Protein AF-A0A653DML0-F1 (afdb_monomer_lite)

Structure (mmCIF, N/CA/C/O backbone):
data_AF-A0A653DML0-F1
#
_entry.id   AF-A0A653DML0-F1
#
loop_
_atom_site.group_PDB
_atom_site.id
_atom_site.type_symbol
_atom_site.label_atom_id
_atom_site.label_alt_id
_atom_site.label_comp_id
_atom_site.label_asym_id
_atom_site.label_entity_id
_atom_site.label_seq_id
_atom_site.pdbx_PDB_ins_code
_atom_site.Cartn_x
_atom_site.Cartn_y
_atom_site.Cartn_z
_atom_site.occupancy
_atom_site.B_iso_or_equiv
_atom_site.auth_seq_id
_atom_site.auth_comp_id
_atom_site.auth_asym_id
_atom_site.auth_atom_id
_atom_site.pdbx_PDB_model_num
ATOM 1 N N . MET A 1 1 ? 6.044 5.181 15.286 1.00 38.00 1 MET A N 1
ATOM 2 C CA . MET A 1 1 ? 7.156 6.023 14.789 1.00 38.00 1 MET A CA 1
ATOM 3 C C . MET A 1 1 ? 7.958 5.316 13.696 1.00 38.00 1 MET A C 1
ATOM 5 O O . MET A 1 1 ? 7.794 5.672 12.543 1.00 38.00 1 MET A O 1
ATOM 9 N N . LEU A 1 2 ? 8.732 4.265 13.989 1.00 40.09 2 LEU A N 1
ATOM 10 C CA . LEU A 1 2 ? 9.599 3.604 12.991 1.00 40.09 2 LEU A CA 1
ATOM 11 C C . LEU A 1 2 ? 8.826 2.994 11.793 1.00 40.09 2 LEU A C 1
ATOM 13 O O . LEU A 1 2 ? 9.177 3.226 10.642 1.00 40.09 2 LEU A O 1
ATOM 17 N N . PHE A 1 3 ? 7.696 2.326 12.049 1.00 46.75 3 PHE A N 1
ATOM 18 C CA . PHE A 1 3 ? 6.785 1.837 10.999 1.00 46.75 3 PHE A CA 1
ATOM 19 C C . PHE A 1 3 ? 6.065 2.951 10.221 1.00 46.75 3 PHE A C 1
ATOM 21 O O . PHE A 1 3 ? 5.733 2.761 9.059 1.00 46.75 3 PHE A O 1
ATOM 28 N N . PHE A 1 4 ? 5.859 4.117 10.839 1.00 46.34 4 PHE A N 1
ATOM 29 C CA . PHE A 1 4 ? 5.233 5.275 10.195 1.00 46.34 4 PHE A CA 1
ATOM 30 C C . PHE A 1 4 ? 6.190 5.928 9.187 1.00 46.34 4 PHE A C 1
ATOM 32 O O . PHE A 1 4 ? 5.800 6.193 8.056 1.00 46.34 4 PHE A O 1
ATOM 39 N N . PHE A 1 5 ? 7.469 6.091 9.546 1.00 55.47 5 PHE A N 1
ATOM 40 C CA . PHE A 1 5 ? 8.498 6.555 8.608 1.00 55.47 5 PHE A CA 1
ATOM 41 C C . PHE A 1 5 ? 8.783 5.539 7.497 1.00 55.47 5 PHE A C 1
ATOM 43 O O . PHE A 1 5 ? 8.961 5.942 6.351 1.00 55.47 5 PHE A O 1
ATOM 50 N N . PHE A 1 6 ? 8.745 4.233 7.795 1.00 55.22 6 PHE A N 1
ATOM 51 C CA . PHE A 1 6 ? 8.789 3.208 6.749 1.00 55.22 6 PHE A CA 1
ATOM 52 C C . PHE A 1 6 ? 7.579 3.287 5.815 1.00 55.22 6 PHE A C 1
ATOM 54 O O . PHE A 1 6 ? 7.755 3.223 4.604 1.00 55.22 6 PHE A O 1
ATOM 61 N N . GLY A 1 7 ? 6.375 3.487 6.355 1.00 53.22 7 GLY A N 1
ATOM 62 C CA . GLY A 1 7 ? 5.155 3.687 5.576 1.00 53.22 7 GLY A CA 1
ATOM 63 C C . GLY A 1 7 ? 5.204 4.936 4.695 1.00 53.22 7 GLY A C 1
ATOM 64 O O . GLY A 1 7 ? 4.843 4.846 3.532 1.00 53.22 7 GLY A O 1
ATOM 65 N N . MET A 1 8 ? 5.713 6.070 5.192 1.00 54.53 8 MET A N 1
ATOM 66 C CA . MET A 1 8 ? 5.865 7.305 4.405 1.00 54.53 8 MET A CA 1
ATOM 67 C C . MET A 1 8 ? 6.964 7.221 3.343 1.00 54.53 8 MET A C 1
ATOM 69 O O . MET A 1 8 ? 6.716 7.568 2.193 1.00 54.53 8 MET A O 1
ATOM 73 N N . GLY A 1 9 ? 8.167 6.747 3.693 1.00 57.81 9 GLY A N 1
ATOM 74 C CA . GLY A 1 9 ? 9.278 6.617 2.737 1.00 57.81 9 GLY A CA 1
ATOM 75 C C . GLY A 1 9 ? 8.945 5.678 1.574 1.00 57.81 9 GLY A C 1
ATOM 76 O O . GLY A 1 9 ? 9.462 5.821 0.471 1.00 57.81 9 GLY A O 1
ATOM 77 N N . VAL A 1 10 ? 8.012 4.760 1.818 1.00 56.38 10 VAL A N 1
ATOM 78 C CA . VAL A 1 10 ? 7.398 3.892 0.823 1.00 56.38 10 VAL A CA 1
ATOM 79 C C . VAL A 1 10 ? 6.221 4.636 0.139 1.00 56.38 10 VAL A C 1
ATOM 81 O O . VAL A 1 10 ? 6.224 4.825 -1.066 1.00 56.38 10 VAL A O 1
ATOM 84 N N . ALA A 1 11 ? 5.222 5.168 0.824 1.00 55.47 11 ALA A N 1
ATOM 85 C CA . ALA A 1 11 ? 4.042 5.734 0.153 1.00 55.47 11 ALA A CA 1
ATOM 86 C C . ALA A 1 11 ? 4.309 6.966 -0.748 1.00 55.47 11 ALA A C 1
ATOM 88 O O . ALA A 1 11 ? 3.491 7.258 -1.617 1.00 55.47 11 ALA A O 1
ATOM 89 N N . LEU A 1 12 ? 5.424 7.684 -0.570 1.00 60.22 12 LEU A N 1
ATOM 90 C CA . LEU A 1 12 ? 5.697 8.956 -1.254 1.00 60.22 12 LEU A CA 1
ATOM 91 C C . LEU A 1 12 ? 6.170 8.865 -2.725 1.00 60.22 12 LEU A C 1
ATOM 93 O O . LEU A 1 12 ? 5.681 9.662 -3.530 1.00 60.22 12 LEU A O 1
ATOM 97 N N . PRO A 1 13 ? 7.067 7.949 -3.143 1.00 64.94 13 PRO A N 1
ATOM 98 C CA . PRO A 1 13 ? 7.641 7.989 -4.488 1.00 64.94 13 PRO A CA 1
ATOM 99 C C . PRO A 1 13 ? 6.654 7.750 -5.631 1.00 64.94 13 PRO A C 1
ATOM 101 O O . PRO A 1 13 ? 6.714 8.449 -6.635 1.00 64.94 13 PRO A O 1
ATOM 104 N N . GLY A 1 14 ? 5.719 6.805 -5.495 1.00 63.38 14 GLY A N 1
ATOM 105 C CA . GLY A 1 14 ? 4.757 6.485 -6.562 1.00 63.38 14 GLY A CA 1
ATOM 106 C C . GLY A 1 14 ? 3.846 7.668 -6.940 1.00 63.38 14 GLY A C 1
ATOM 107 O O . GLY A 1 14 ? 3.750 8.017 -8.124 1.00 63.38 14 GLY A O 1
ATOM 108 N N . PRO A 1 15 ? 3.207 8.329 -5.957 1.00 62.31 15 PRO A N 1
ATOM 109 C CA . PRO A 1 15 ? 2.437 9.545 -6.191 1.00 62.31 15 PRO A CA 1
ATOM 110 C C . PRO A 1 15 ? 3.281 10.707 -6.722 1.00 62.31 15 PRO A C 1
ATOM 112 O O . PRO A 1 15 ? 2.838 11.374 -7.651 1.00 62.31 15 PRO A O 1
ATOM 115 N N . LEU A 1 16 ? 4.494 10.938 -6.199 1.00 64.69 16 LEU A N 1
ATOM 116 C CA . LEU A 1 16 ? 5.385 12.002 -6.690 1.00 64.69 16 LEU A CA 1
ATOM 117 C C . LEU A 1 16 ? 5.811 11.771 -8.145 1.00 64.69 16 LEU A C 1
ATOM 119 O O . LEU A 1 16 ? 5.769 12.693 -8.953 1.00 64.69 16 LEU A O 1
ATOM 123 N N . PHE A 1 17 ? 6.132 10.527 -8.500 1.00 66.12 17 PHE A N 1
ATOM 124 C CA . PHE A 1 17 ? 6.475 10.122 -9.861 1.00 66.12 17 PHE A CA 1
ATOM 125 C C . PHE A 1 17 ? 5.332 10.388 -10.847 1.00 66.12 17 PHE A C 1
ATOM 127 O O . PHE A 1 17 ? 5.567 10.864 -11.955 1.00 66.12 17 PHE A O 1
ATOM 134 N N . SER A 1 18 ? 4.092 10.111 -10.432 1.00 62.41 18 SER A N 1
ATOM 135 C CA . SER A 1 18 ? 2.893 10.343 -11.252 1.00 62.41 18 SER A CA 1
ATOM 136 C C . SER A 1 18 ? 2.492 11.824 -11.300 1.00 62.41 18 SER A C 1
ATOM 138 O O . SER A 1 18 ? 1.911 12.269 -12.282 1.00 62.41 18 SER A O 1
ATOM 140 N N . ARG A 1 19 ? 2.815 12.596 -10.252 1.00 60.00 19 ARG A N 1
ATOM 141 C CA . ARG A 1 19 ? 2.608 14.054 -10.174 1.00 60.00 19 ARG A CA 1
ATOM 142 C C . ARG A 1 19 ? 3.630 14.842 -10.993 1.00 60.00 19 ARG A C 1
ATOM 144 O O . ARG A 1 19 ? 3.318 15.948 -11.411 1.00 60.00 19 ARG A O 1
ATOM 151 N N . ALA A 1 20 ? 4.814 14.289 -11.248 1.00 73.25 20 ALA A N 1
ATOM 152 C CA . ALA A 1 20 ? 5.847 14.889 -12.092 1.00 73.25 20 ALA A CA 1
ATOM 153 C C . ALA A 1 20 ? 5.514 14.788 -13.598 1.00 73.25 20 ALA A C 1
ATOM 155 O O . ALA A 1 20 ? 6.382 14.489 -14.413 1.00 73.25 20 ALA A O 1
ATOM 156 N N . GLN A 1 21 ? 4.252 14.995 -13.979 1.00 69.44 21 GLN A N 1
ATOM 157 C CA . GLN A 1 21 ? 3.777 14.829 -15.352 1.00 69.44 21 GLN A CA 1
ATOM 158 C C . GLN A 1 21 ? 4.520 15.752 -16.326 1.00 69.44 21 GLN A C 1
ATOM 160 O O . GLN A 1 21 ? 4.981 15.285 -17.364 1.00 69.44 21 GLN A O 1
ATOM 165 N N . ASP A 1 22 ? 4.742 17.009 -15.942 1.00 72.31 22 ASP A N 1
ATOM 166 C CA . ASP A 1 22 ? 5.459 17.994 -16.762 1.00 72.31 22 ASP A CA 1
ATOM 167 C C . ASP A 1 22 ? 6.900 17.560 -17.075 1.00 72.31 22 ASP A C 1
ATOM 169 O O . ASP A 1 22 ? 7.412 17.801 -18.167 1.00 72.31 22 ASP A O 1
ATOM 173 N N . TYR A 1 23 ? 7.548 16.855 -16.142 1.00 81.31 23 TYR A N 1
ATOM 174 C CA . TYR A 1 23 ? 8.886 16.306 -16.351 1.00 81.31 23 TYR A CA 1
ATOM 175 C C . TYR A 1 23 ? 8.886 15.202 -17.417 1.00 81.31 23 TYR A C 1
ATOM 177 O O . TYR A 1 23 ? 9.750 15.189 -18.295 1.00 81.31 23 TYR A O 1
ATOM 185 N N . TRP A 1 24 ? 7.911 14.290 -17.379 1.00 79.81 24 TRP A N 1
ATOM 186 C CA . TRP A 1 24 ? 7.795 13.222 -18.377 1.00 79.81 24 TRP A CA 1
ATOM 187 C C . TRP A 1 24 ? 7.391 13.768 -19.743 1.00 79.81 24 TRP A C 1
ATOM 189 O O . TRP A 1 24 ? 7.937 13.338 -20.759 1.00 79.81 24 TRP A O 1
ATOM 199 N N . GLU A 1 25 ? 6.495 14.756 -19.771 1.00 79.69 25 GLU A N 1
ATOM 200 C CA . GLU A 1 25 ? 6.139 15.468 -20.996 1.00 79.69 25 GLU A CA 1
ATOM 201 C C . GLU A 1 25 ? 7.382 16.141 -21.601 1.00 79.69 25 GLU A C 1
ATOM 203 O O . GLU A 1 25 ? 7.657 15.958 -22.784 1.00 79.69 25 GLU A O 1
ATOM 208 N N . TYR A 1 26 ? 8.219 16.800 -20.798 1.00 82.69 26 TYR A N 1
ATOM 209 C CA . TYR A 1 26 ? 9.488 17.362 -21.267 1.00 82.69 26 TYR A CA 1
ATOM 210 C C . TYR A 1 26 ? 10.482 16.295 -21.763 1.00 82.69 26 TYR A C 1
ATOM 212 O O . TYR A 1 26 ? 11.121 16.466 -22.803 1.00 82.69 26 TYR A O 1
ATOM 220 N N . LYS A 1 27 ? 10.626 15.175 -21.050 1.00 83.50 27 LYS A N 1
ATOM 221 C CA . LYS A 1 27 ? 11.592 14.115 -21.384 1.00 83.50 27 LYS A CA 1
ATOM 222 C C . LYS A 1 27 ? 11.279 13.360 -22.672 1.00 83.50 27 LYS A C 1
ATOM 224 O O . LYS A 1 27 ? 12.210 12.909 -23.335 1.00 83.50 27 LYS A O 1
ATOM 229 N N . PHE A 1 28 ? 10.001 13.229 -23.014 1.00 83.81 28 PHE A N 1
ATOM 230 C CA . PHE A 1 28 ? 9.534 12.538 -24.220 1.00 83.81 28 PHE A CA 1
ATOM 231 C C . PHE A 1 28 ? 9.113 13.496 -25.347 1.00 83.81 28 PHE A C 1
ATOM 233 O O . PHE A 1 28 ? 8.469 13.068 -26.308 1.00 83.81 28 PHE A O 1
ATOM 240 N N . ARG A 1 29 ? 9.449 14.788 -25.234 1.00 85.88 29 ARG A N 1
ATOM 241 C CA . ARG A 1 29 ? 9.208 15.789 -26.284 1.00 85.88 29 ARG A CA 1
ATOM 242 C C . ARG A 1 29 ? 9.995 15.468 -27.554 1.00 85.88 29 ARG A C 1
ATOM 244 O O . ARG A 1 29 ? 11.028 14.799 -27.489 1.00 85.88 29 ARG A O 1
ATOM 251 N N . ASP A 1 30 ? 9.538 16.010 -28.678 1.00 82.50 30 ASP A N 1
ATOM 252 C CA . ASP A 1 30 ? 10.315 16.006 -29.916 1.00 82.50 30 ASP A CA 1
ATOM 253 C C . ASP A 1 30 ? 11.514 16.970 -29.775 1.00 82.50 30 ASP A C 1
ATOM 255 O O . ASP A 1 30 ? 11.306 18.162 -29.529 1.00 82.50 30 ASP A O 1
ATOM 259 N N . PRO A 1 31 ? 12.769 16.495 -29.890 1.00 79.88 31 PRO A N 1
ATOM 260 C CA . PRO A 1 31 ? 13.950 17.360 -29.831 1.00 79.88 31 PRO A CA 1
ATOM 261 C C . PRO A 1 31 ? 14.080 18.305 -31.035 1.00 79.88 31 PRO A C 1
ATOM 263 O O . PRO A 1 31 ? 14.846 19.262 -30.975 1.00 79.88 31 PRO A O 1
ATOM 266 N N . SER A 1 32 ? 13.367 18.017 -32.127 1.00 75.44 32 SER A N 1
ATOM 267 C CA . SER A 1 32 ? 13.483 18.690 -33.427 1.00 75.44 32 SER A CA 1
ATOM 268 C C . SER A 1 32 ? 12.508 19.862 -33.585 1.00 75.44 32 SER A C 1
ATOM 270 O O . SER A 1 32 ? 12.633 20.644 -34.526 1.00 75.44 32 SER A O 1
ATOM 272 N N . SER A 1 33 ? 11.517 19.980 -32.695 1.00 68.38 33 SER A N 1
ATOM 273 C CA . SER A 1 33 ? 10.510 21.043 -32.726 1.00 68.38 33 SER A CA 1
ATOM 274 C C . SER A 1 33 ? 10.955 22.249 -31.892 1.00 68.38 33 SER A C 1
ATOM 276 O O . SER A 1 33 ? 11.137 22.129 -30.681 1.00 68.38 33 SER A O 1
ATOM 278 N N . ASP A 1 34 ? 11.076 23.416 -32.528 1.00 58.72 34 ASP A N 1
ATOM 279 C CA . ASP A 1 34 ? 11.593 24.661 -31.925 1.00 58.72 34 ASP A CA 1
ATOM 280 C C . ASP A 1 34 ? 10.602 25.334 -30.942 1.00 58.72 34 ASP A C 1
ATOM 282 O O . ASP A 1 34 ? 10.950 26.197 -30.134 1.00 58.72 34 ASP A O 1
ATOM 286 N N . HIS A 1 35 ? 9.342 24.893 -30.950 1.00 54.47 35 HIS A N 1
ATOM 287 C CA . HIS A 1 35 ? 8.324 25.292 -29.985 1.00 54.47 35 HIS A CA 1
ATOM 288 C C . HIS A 1 35 ? 7.687 24.049 -29.374 1.00 54.47 35 HIS A C 1
ATOM 290 O O . HIS A 1 35 ? 7.232 23.163 -30.096 1.00 54.47 35 HIS A O 1
ATOM 296 N N . ALA A 1 36 ? 7.652 23.992 -28.038 1.00 54.31 36 ALA A N 1
ATOM 297 C CA . ALA A 1 36 ? 6.914 22.995 -27.269 1.00 54.31 36 ALA A CA 1
ATOM 298 C C . ALA A 1 36 ? 5.405 23.207 -27.482 1.00 54.31 36 ALA A C 1
ATOM 300 O O . ALA A 1 36 ? 4.700 23.734 -26.625 1.00 54.31 36 ALA A O 1
ATOM 301 N N . ASP A 1 37 ? 4.924 22.876 -28.676 1.00 54.44 37 ASP A N 1
ATOM 302 C CA . ASP A 1 37 ? 3.539 23.059 -29.058 1.00 54.44 37 ASP A CA 1
ATOM 303 C C . ASP A 1 37 ? 2.710 21.992 -28.341 1.00 54.44 37 ASP A C 1
ATOM 305 O O . ASP A 1 37 ? 2.707 20.811 -28.692 1.00 54.44 37 ASP 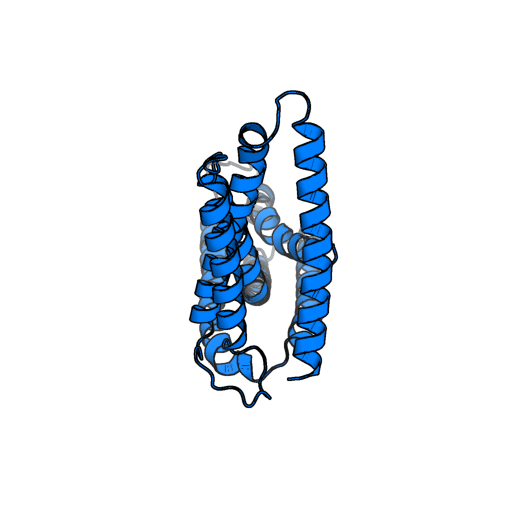A O 1
ATOM 309 N N . GLN A 1 38 ? 2.019 22.403 -27.280 1.00 54.47 38 GLN A N 1
ATOM 310 C CA . GLN A 1 38 ? 1.257 21.516 -26.397 1.00 54.47 38 GLN A CA 1
ATOM 311 C C . GLN A 1 38 ? 0.124 20.778 -27.134 1.00 54.47 38 GLN A C 1
ATOM 313 O O . GLN A 1 38 ? -0.440 19.807 -26.624 1.00 54.47 38 GLN A O 1
ATOM 318 N N . ARG A 1 39 ? -0.190 21.226 -28.356 1.00 56.16 39 ARG A N 1
ATOM 319 C CA . ARG A 1 39 ? -1.173 20.642 -29.265 1.00 56.16 39 ARG A CA 1
ATOM 320 C C . ARG A 1 39 ? -0.637 19.449 -30.060 1.00 56.16 39 ARG A C 1
ATOM 322 O O . ARG A 1 39 ? -1.442 18.629 -30.495 1.00 56.16 39 ARG A O 1
ATOM 329 N N . ASN A 1 40 ? 0.682 19.330 -30.220 1.00 64.50 40 ASN A N 1
ATOM 330 C CA . ASN A 1 40 ? 1.325 18.309 -31.044 1.00 64.50 40 ASN A CA 1
ATOM 331 C C . ASN A 1 40 ? 2.184 17.378 -30.173 1.00 64.50 40 ASN A C 1
ATOM 333 O O . ASN A 1 40 ? 3.412 17.396 -30.198 1.00 64.50 40 ASN A O 1
ATOM 337 N N . ARG A 1 41 ? 1.507 16.584 -29.335 1.00 67.44 41 ARG A N 1
ATOM 338 C CA . ARG A 1 41 ? 2.163 15.634 -28.428 1.00 67.44 41 ARG A CA 1
ATOM 339 C C . ARG A 1 41 ? 2.707 14.429 -29.191 1.00 67.44 41 ARG A C 1
ATOM 341 O O . ARG A 1 41 ? 2.008 13.851 -30.022 1.00 67.44 41 ARG A O 1
ATOM 348 N N . THR A 1 42 ? 3.921 14.003 -28.853 1.00 79.62 42 THR A N 1
ATOM 349 C CA . THR A 1 42 ? 4.519 12.782 -29.400 1.00 79.62 42 THR A CA 1
ATOM 350 C C . THR A 1 42 ? 3.766 11.547 -28.905 1.00 79.62 42 THR A C 1
ATOM 352 O O . THR A 1 42 ? 3.154 11.537 -27.831 1.00 79.62 42 THR A O 1
ATOM 355 N N . GLU A 1 43 ? 3.840 10.454 -29.666 1.00 80.06 43 GLU A N 1
ATOM 356 C CA . GLU A 1 43 ? 3.223 9.182 -29.271 1.00 80.06 43 GLU A CA 1
ATOM 357 C C . GLU A 1 43 ? 3.720 8.703 -27.891 1.00 80.06 43 GLU A C 1
ATOM 359 O O . GLU A 1 43 ? 2.942 8.173 -27.094 1.00 80.06 43 GLU A O 1
ATOM 364 N N . LEU A 1 44 ? 4.998 8.954 -27.580 1.00 79.06 44 LEU A N 1
ATOM 365 C CA . LEU A 1 44 ? 5.625 8.623 -26.299 1.00 79.06 44 LEU A CA 1
ATOM 366 C C . LEU A 1 44 ? 4.982 9.394 -25.136 1.00 79.06 44 LEU A C 1
ATOM 368 O O . LEU A 1 44 ? 4.643 8.780 -24.126 1.00 79.06 44 LEU A O 1
ATOM 372 N N . GLN A 1 45 ? 4.745 10.702 -25.288 1.00 78.75 45 GLN A N 1
ATOM 373 C CA . GLN A 1 45 ? 4.092 11.531 -24.265 1.00 78.75 45 GLN A CA 1
ATOM 374 C C . GLN A 1 45 ? 2.664 11.058 -23.966 1.00 78.75 45 GLN A C 1
ATOM 376 O O . GLN A 1 45 ? 2.265 10.982 -22.805 1.00 78.75 45 GLN A O 1
ATOM 381 N N . ILE A 1 46 ? 1.898 10.704 -25.004 1.00 74.38 46 ILE A N 1
ATOM 382 C CA . ILE A 1 46 ? 0.497 10.280 -24.860 1.00 74.38 46 ILE A CA 1
ATOM 383 C C . ILE A 1 46 ? 0.406 8.901 -24.197 1.00 74.38 46 ILE A C 1
ATOM 385 O O . ILE A 1 46 ? -0.448 8.672 -23.340 1.00 74.38 46 ILE A O 1
ATOM 389 N N . ARG A 1 47 ? 1.273 7.962 -24.590 1.00 76.88 47 ARG A N 1
ATOM 390 C CA . ARG A 1 47 ? 1.175 6.558 -24.161 1.00 76.88 47 ARG A CA 1
ATOM 391 C C . ARG A 1 47 ? 1.887 6.256 -22.848 1.00 76.88 47 ARG A C 1
ATOM 393 O O . ARG A 1 47 ? 1.559 5.249 -22.223 1.00 76.88 47 ARG A O 1
ATOM 400 N N . PHE A 1 48 ? 2.811 7.109 -22.407 1.00 78.50 48 PHE A N 1
ATOM 401 C CA . PHE A 1 48 ? 3.654 6.870 -21.233 1.00 78.50 48 PHE A CA 1
ATOM 402 C C . PHE A 1 48 ? 2.867 6.477 -19.976 1.00 78.50 48 PHE A C 1
ATOM 404 O O . PHE A 1 48 ? 3.134 5.432 -19.383 1.00 78.50 48 PHE A O 1
ATOM 411 N N . ILE A 1 49 ? 1.872 7.281 -19.589 1.00 69.94 49 ILE A N 1
ATOM 412 C CA . ILE A 1 49 ? 1.081 7.050 -18.370 1.00 69.94 49 ILE A CA 1
ATOM 413 C C . ILE A 1 49 ? 0.315 5.729 -18.476 1.00 69.94 49 ILE A C 1
ATOM 415 O O . ILE A 1 49 ? 0.329 4.920 -17.550 1.00 69.94 49 ILE A O 1
ATOM 419 N N . THR A 1 50 ? -0.314 5.473 -19.623 1.00 72.44 50 THR A N 1
ATOM 420 C CA . THR A 1 50 ? -1.069 4.241 -19.864 1.00 72.44 50 THR A CA 1
ATOM 421 C C . THR A 1 50 ? -0.167 3.006 -19.822 1.00 72.44 50 THR A C 1
ATOM 423 O O . THR A 1 50 ? -0.509 2.020 -19.171 1.00 72.44 50 THR A O 1
ATOM 426 N N . TRP A 1 51 ? 1.005 3.051 -20.461 1.00 79.00 51 TRP A N 1
ATOM 427 C CA . TRP A 1 51 ? 1.978 1.957 -20.414 1.00 79.00 51 TRP A CA 1
ATOM 428 C C . TRP A 1 51 ? 2.495 1.732 -18.999 1.00 79.00 51 TRP A C 1
ATOM 430 O O . TRP A 1 51 ? 2.458 0.601 -18.522 1.00 79.00 51 TRP A O 1
ATOM 440 N N . LYS A 1 52 ? 2.868 2.792 -18.279 1.00 78.25 52 LYS A N 1
ATOM 441 C CA . LYS A 1 52 ? 3.236 2.707 -16.861 1.00 78.25 52 LYS A CA 1
ATOM 442 C C . LYS A 1 52 ? 2.183 1.948 -16.052 1.00 78.25 52 LYS A C 1
ATOM 444 O O . LYS A 1 52 ? 2.536 1.018 -15.336 1.00 78.25 52 LYS A O 1
ATOM 449 N N . TYR A 1 53 ? 0.903 2.297 -16.187 1.00 69.12 53 TYR A N 1
ATOM 450 C CA . TYR A 1 53 ? -0.174 1.624 -15.455 1.00 69.12 53 TYR A CA 1
ATOM 451 C C . TYR A 1 53 ? -0.236 0.117 -15.739 1.00 69.12 53 TYR A C 1
ATOM 453 O O . TYR A 1 53 ? -0.347 -0.673 -14.800 1.00 69.12 53 TYR A O 1
ATOM 461 N N . TYR A 1 54 ? -0.115 -0.300 -17.003 1.00 72.00 54 TYR A N 1
ATOM 462 C CA . TYR A 1 54 ? -0.087 -1.724 -17.358 1.00 72.00 54 TYR A CA 1
ATOM 463 C C . TYR A 1 54 ? 1.130 -2.452 -16.774 1.00 72.00 54 TYR A C 1
ATOM 465 O O . TYR A 1 54 ? 0.992 -3.553 -16.234 1.00 72.00 54 TYR A O 1
ATOM 473 N N . PHE A 1 55 ? 2.305 -1.824 -16.837 1.00 75.12 55 PHE A N 1
ATOM 474 C CA . PHE A 1 55 ? 3.562 -2.375 -16.328 1.00 75.12 55 PHE A CA 1
ATOM 475 C C . PHE A 1 55 ? 3.673 -2.343 -14.796 1.00 75.12 55 PHE A C 1
ATOM 477 O O . PHE A 1 55 ? 4.438 -3.121 -14.229 1.00 75.12 55 PHE A O 1
ATOM 484 N N . ASP A 1 56 ? 2.896 -1.512 -14.105 1.00 68.06 56 ASP A N 1
ATOM 485 C CA . ASP A 1 56 ? 2.798 -1.537 -12.645 1.00 68.06 56 ASP A CA 1
ATOM 486 C C . ASP A 1 56 ? 1.778 -2.588 -12.176 1.00 68.06 56 ASP A C 1
ATOM 488 O O . ASP A 1 56 ? 2.086 -3.404 -11.307 1.00 68.06 56 ASP A O 1
ATOM 492 N N . ILE A 1 57 ? 0.575 -2.624 -12.761 1.00 67.31 57 ILE A N 1
ATOM 493 C CA . ILE A 1 57 ? -0.522 -3.489 -12.293 1.00 67.31 57 ILE A CA 1
ATOM 494 C C . ILE A 1 57 ? -0.308 -4.956 -12.688 1.00 67.31 57 ILE A C 1
ATOM 496 O O . ILE A 1 57 ? -0.458 -5.842 -11.844 1.00 67.31 57 ILE A O 1
ATOM 500 N N . GLY A 1 58 ? 0.055 -5.238 -13.942 1.00 72.19 58 GLY A N 1
ATOM 501 C CA . GLY A 1 58 ? 0.154 -6.611 -14.455 1.00 72.19 58 GLY A CA 1
ATOM 502 C C . GLY A 1 58 ? 1.143 -7.481 -13.662 1.00 72.19 58 GLY A C 1
ATOM 503 O O . GLY A 1 58 ? 0.752 -8.514 -13.112 1.00 72.19 58 GLY A O 1
ATOM 504 N N . PRO A 1 59 ? 2.409 -7.056 -13.516 1.00 72.62 59 PRO A N 1
ATOM 505 C CA . PRO A 1 59 ? 3.410 -7.783 -12.738 1.00 72.62 59 PRO A CA 1
ATOM 506 C C . PRO A 1 59 ? 3.071 -7.891 -11.248 1.00 72.62 59 PRO A C 1
ATOM 508 O O . PRO A 1 59 ? 3.409 -8.898 -10.625 1.00 72.62 59 PRO A O 1
ATOM 511 N N . CYS A 1 60 ? 2.364 -6.911 -10.672 1.00 65.56 60 CYS A N 1
ATOM 512 C CA . CYS A 1 60 ? 1.890 -7.001 -9.289 1.00 65.56 60 CYS A CA 1
ATOM 513 C C . CYS A 1 60 ? 0.889 -8.146 -9.094 1.00 65.56 60 CYS A C 1
ATOM 515 O O . CYS A 1 60 ? 0.989 -8.870 -8.105 1.00 65.56 60 CYS A O 1
ATOM 517 N N . LEU A 1 61 ? -0.031 -8.362 -10.039 1.00 61.41 61 LEU A N 1
ATOM 518 C CA . LEU A 1 61 ? -0.995 -9.467 -9.977 1.00 61.41 61 LEU A CA 1
ATOM 519 C C . LEU A 1 61 ? -0.305 -10.836 -10.072 1.00 61.41 61 LEU A C 1
ATOM 521 O O . LEU A 1 61 ? -0.632 -11.756 -9.321 1.00 61.41 61 LEU A O 1
ATOM 525 N N . ILE A 1 62 ? 0.706 -10.958 -10.936 1.00 68.62 62 ILE A N 1
ATOM 526 C CA . ILE A 1 62 ? 1.511 -12.183 -11.067 1.00 68.62 62 ILE A CA 1
ATOM 527 C C . ILE A 1 62 ? 2.322 -12.431 -9.788 1.00 68.62 62 ILE A C 1
ATOM 529 O O . ILE A 1 62 ? 2.347 -13.544 -9.257 1.00 68.62 62 ILE A O 1
ATOM 533 N N . ALA A 1 63 ? 2.953 -11.387 -9.247 1.00 65.38 63 ALA A N 1
ATOM 534 C CA . ALA A 1 63 ? 3.713 -11.472 -8.007 1.00 65.38 63 ALA A CA 1
ATOM 535 C C . ALA A 1 63 ? 2.826 -11.792 -6.795 1.00 65.38 63 ALA A C 1
ATOM 537 O O . ALA A 1 63 ? 3.276 -12.490 -5.884 1.00 65.38 63 ALA A O 1
ATOM 538 N N . LEU A 1 64 ? 1.573 -11.330 -6.784 1.00 61.09 64 LEU A N 1
ATOM 539 C CA . LEU A 1 64 ? 0.573 -11.685 -5.780 1.00 61.09 64 LEU A CA 1
ATOM 540 C C . LEU A 1 64 ? 0.257 -13.182 -5.824 1.00 61.09 64 LEU A C 1
ATOM 542 O O . LEU A 1 64 ? 0.347 -13.847 -4.790 1.00 61.09 64 LEU A O 1
ATOM 546 N N . ALA A 1 65 ? -0.032 -13.723 -7.010 1.00 62.34 65 ALA A N 1
ATOM 547 C CA . ALA A 1 65 ? -0.277 -15.152 -7.189 1.00 62.34 65 ALA A CA 1
ATOM 548 C C . ALA A 1 65 ? 0.936 -15.990 -6.739 1.00 62.34 65 ALA A C 1
ATOM 550 O O . ALA A 1 65 ? 0.805 -16.905 -5.923 1.00 62.34 65 ALA A O 1
ATOM 551 N N . ALA A 1 66 ? 2.145 -15.608 -7.164 1.00 64.12 66 ALA A N 1
ATOM 552 C CA . ALA A 1 66 ? 3.382 -16.282 -6.770 1.00 64.12 66 ALA A CA 1
ATOM 553 C C . ALA A 1 66 ? 3.660 -16.177 -5.258 1.00 64.12 66 ALA A C 1
ATOM 555 O O . ALA A 1 66 ? 4.095 -17.138 -4.621 1.00 64.12 66 ALA A O 1
ATOM 556 N N . THR A 1 67 ? 3.387 -15.025 -4.645 1.00 61.28 67 THR A N 1
ATOM 557 C CA . THR A 1 67 ? 3.587 -14.827 -3.204 1.00 61.28 67 THR A CA 1
ATOM 558 C C . THR A 1 67 ? 2.562 -15.598 -2.379 1.00 61.28 67 THR A C 1
ATOM 560 O O . THR A 1 67 ? 2.921 -16.099 -1.319 1.00 61.28 67 THR A O 1
ATOM 563 N N . SER A 1 68 ? 1.330 -15.762 -2.860 1.00 57.28 68 SER A N 1
ATOM 564 C CA . SER A 1 68 ? 0.338 -16.622 -2.208 1.00 57.28 68 SER A CA 1
ATOM 565 C C . SER A 1 68 ? 0.788 -18.091 -2.202 1.00 57.28 68 SER A C 1
ATOM 567 O O . SER A 1 68 ? 0.702 -18.772 -1.181 1.00 57.28 68 SER A O 1
ATOM 569 N N . MET A 1 69 ? 1.381 -18.563 -3.303 1.00 58.88 69 MET A N 1
ATOM 570 C CA . MET A 1 69 ? 1.851 -19.947 -3.426 1.00 58.88 69 MET A CA 1
ATOM 571 C C . MET A 1 69 ? 3.152 -20.220 -2.657 1.00 58.88 69 MET A C 1
ATOM 573 O O . MET A 1 69 ? 3.275 -21.239 -1.981 1.00 58.88 69 MET A O 1
ATOM 577 N N . PHE A 1 70 ? 4.134 -19.316 -2.728 1.00 65.31 70 PHE A N 1
ATOM 578 C CA . PHE A 1 70 ? 5.501 -19.560 -2.237 1.00 65.31 70 PHE A CA 1
ATOM 579 C C . PHE A 1 70 ? 5.898 -18.693 -1.036 1.00 65.31 70 PHE A C 1
ATOM 581 O O . PHE A 1 70 ? 6.925 -18.927 -0.393 1.00 65.31 70 PHE A O 1
ATOM 588 N N . GLY A 1 71 ? 5.091 -17.691 -0.690 1.00 56.78 71 GLY A N 1
ATOM 589 C CA . GLY A 1 71 ? 5.424 -16.680 0.311 1.00 56.78 71 GLY A CA 1
ATOM 590 C C . GLY A 1 71 ? 5.573 -17.225 1.726 1.00 56.78 71 GLY A C 1
ATOM 591 O O . GLY A 1 71 ? 6.281 -16.597 2.518 1.00 56.78 71 GLY A O 1
ATOM 592 N N . HIS A 1 72 ? 4.981 -18.386 2.018 1.00 60.06 72 HIS A N 1
ATOM 593 C CA . HIS A 1 72 ? 5.077 -19.078 3.303 1.00 60.06 72 HIS A CA 1
ATOM 594 C C . HIS A 1 72 ? 6.467 -19.686 3.573 1.00 60.06 72 HIS A C 1
ATOM 596 O O . HIS A 1 72 ? 6.808 -19.916 4.730 1.00 60.06 72 HIS A O 1
ATOM 602 N N . LYS A 1 73 ? 7.294 -19.912 2.537 1.00 60.62 73 LYS A N 1
ATOM 603 C CA . LYS A 1 73 ? 8.620 -20.550 2.671 1.00 60.62 73 LYS A CA 1
ATOM 604 C C . LYS A 1 73 ? 9.751 -19.598 3.068 1.00 60.62 73 LYS A C 1
ATOM 606 O O . LYS A 1 73 ? 10.831 -20.056 3.420 1.00 60.62 73 LYS A O 1
ATOM 611 N N . VAL A 1 74 ? 9.534 -18.281 3.016 1.00 56.84 74 VAL A N 1
ATOM 612 C CA . VAL A 1 74 ? 10.604 -17.285 3.206 1.00 56.84 74 VAL A CA 1
ATOM 613 C C . VAL A 1 74 ? 10.238 -16.309 4.324 1.00 56.84 74 VAL A C 1
ATOM 615 O O . VAL A 1 74 ? 9.207 -15.633 4.255 1.00 56.84 74 VAL A O 1
ATOM 618 N N . GLY A 1 75 ? 11.100 -16.216 5.340 1.00 52.09 75 GLY A N 1
ATOM 619 C CA . GLY A 1 75 ? 10.892 -15.389 6.530 1.00 52.09 75 GLY A CA 1
ATOM 620 C C . GLY A 1 75 ? 10.787 -13.887 6.237 1.00 52.09 75 GLY A C 1
ATOM 621 O O . GLY A 1 75 ? 11.460 -13.347 5.361 1.00 52.09 75 GLY A O 1
ATOM 622 N N . THR A 1 76 ? 9.943 -13.191 7.001 1.00 53.62 76 THR A N 1
ATOM 623 C CA . THR A 1 76 ? 9.576 -11.780 6.784 1.00 53.62 76 THR A CA 1
ATOM 624 C C . THR A 1 76 ? 10.758 -10.810 6.903 1.00 53.62 76 THR A C 1
ATOM 626 O O . THR A 1 76 ? 10.863 -9.872 6.116 1.00 53.62 76 THR A O 1
ATOM 629 N N . ARG A 1 77 ? 11.698 -11.054 7.829 1.00 52.88 77 ARG A N 1
ATOM 630 C CA . ARG A 1 77 ? 12.862 -10.170 8.057 1.00 52.88 77 ARG A CA 1
ATOM 631 C C . ARG A 1 77 ? 13.843 -10.145 6.878 1.00 52.88 77 ARG A C 1
ATOM 633 O O . ARG A 1 77 ? 14.356 -9.084 6.541 1.00 52.88 77 ARG A O 1
ATOM 640 N N . VAL A 1 78 ? 14.021 -11.282 6.202 1.00 61.19 78 VAL A N 1
ATOM 641 C CA . VAL A 1 78 ? 14.899 -11.421 5.023 1.00 61.19 78 VAL A CA 1
ATOM 642 C C . VAL A 1 78 ? 14.278 -10.772 3.776 1.00 61.19 78 VAL A C 1
ATOM 644 O O . VAL A 1 78 ? 14.966 -10.525 2.796 1.00 61.19 78 VAL A O 1
ATOM 647 N N . LYS A 1 79 ? 12.979 -10.444 3.800 1.00 65.12 79 LYS A N 1
ATOM 648 C CA . LYS A 1 79 ? 12.286 -9.771 2.689 1.00 65.12 79 LYS A CA 1
ATOM 649 C C . LYS A 1 79 ? 12.356 -8.250 2.788 1.00 65.12 79 LYS A C 1
ATOM 651 O O . LYS A 1 79 ? 12.582 -7.594 1.777 1.00 65.12 79 LYS A O 1
ATOM 656 N N . ILE A 1 80 ? 12.170 -7.709 3.994 1.00 65.81 80 ILE A N 1
ATOM 657 C CA . ILE A 1 80 ? 11.987 -6.268 4.215 1.00 65.81 80 ILE A CA 1
ATOM 658 C C . ILE A 1 80 ? 13.289 -5.489 3.984 1.00 65.81 80 ILE A C 1
ATOM 660 O O . ILE A 1 80 ? 13.292 -4.538 3.204 1.00 65.81 80 ILE A O 1
ATOM 664 N N . ILE A 1 81 ? 14.402 -5.909 4.596 1.00 69.00 81 ILE A N 1
ATOM 665 C CA . ILE A 1 81 ? 15.672 -5.162 4.517 1.00 69.00 81 ILE A CA 1
ATOM 666 C C . ILE A 1 81 ? 16.197 -5.079 3.070 1.00 69.00 81 ILE A C 1
ATOM 668 O O . ILE A 1 81 ? 16.453 -3.968 2.605 1.00 69.00 81 ILE A O 1
ATOM 672 N N . PRO A 1 82 ? 16.273 -6.183 2.297 1.00 74.81 82 PRO A N 1
ATOM 673 C CA . PRO A 1 82 ? 16.707 -6.104 0.903 1.00 74.81 82 PRO A CA 1
ATOM 674 C C . PRO A 1 82 ? 15.721 -5.339 0.018 1.00 74.81 82 PRO A C 1
ATOM 676 O O . PRO A 1 82 ? 16.147 -4.641 -0.895 1.00 74.81 82 PRO A O 1
ATOM 679 N N . SER A 1 83 ? 14.407 -5.426 0.281 1.00 71.62 83 SER A N 1
ATOM 680 C CA . SER A 1 83 ? 13.433 -4.638 -0.483 1.00 71.62 83 SER A CA 1
ATOM 681 C C . SER A 1 83 ? 13.629 -3.140 -0.290 1.00 71.62 83 SER A C 1
ATOM 683 O O . SER A 1 83 ? 13.610 -2.415 -1.272 1.00 71.62 83 SER A O 1
ATOM 685 N N . LEU A 1 84 ? 13.902 -2.683 0.934 1.00 71.00 84 LEU A N 1
ATOM 686 C CA . LEU A 1 84 ? 14.173 -1.273 1.209 1.00 71.00 84 LEU A CA 1
ATOM 687 C C . LEU A 1 84 ? 15.436 -0.790 0.497 1.00 71.00 84 LEU A C 1
ATOM 689 O O . LEU A 1 84 ? 15.409 0.264 -0.128 1.00 71.00 84 LEU A O 1
ATOM 693 N N . ALA A 1 85 ? 16.509 -1.585 0.524 1.00 79.44 85 ALA A N 1
ATOM 694 C CA . ALA A 1 85 ? 17.741 -1.258 -0.188 1.00 79.44 85 ALA A CA 1
ATOM 695 C C . ALA A 1 85 ? 17.515 -1.133 -1.707 1.00 79.44 85 ALA A C 1
ATOM 697 O O . ALA A 1 85 ? 17.954 -0.158 -2.314 1.00 79.44 85 ALA A O 1
ATOM 698 N N . ILE A 1 86 ? 16.773 -2.073 -2.307 1.00 82.00 86 ILE A N 1
ATOM 699 C CA . ILE A 1 86 ? 16.414 -2.034 -3.734 1.00 82.00 86 ILE A CA 1
ATOM 700 C C . ILE A 1 86 ? 15.581 -0.787 -4.040 1.00 82.00 86 ILE A C 1
ATOM 702 O O . ILE A 1 86 ? 15.871 -0.076 -4.994 1.00 82.00 86 ILE A O 1
ATOM 706 N N . ILE A 1 87 ? 14.580 -0.482 -3.216 1.00 76.06 87 ILE A N 1
ATOM 707 C CA . ILE A 1 87 ? 13.711 0.684 -3.395 1.00 76.06 87 ILE A CA 1
ATOM 708 C C . ILE A 1 87 ? 14.516 1.986 -3.332 1.00 76.06 87 ILE A C 1
ATOM 710 O O . ILE A 1 87 ? 14.360 2.842 -4.202 1.00 76.06 87 ILE A O 1
ATOM 714 N N . CYS A 1 88 ? 15.401 2.141 -2.346 1.00 77.75 88 CYS A N 1
ATOM 715 C CA . CYS A 1 88 ? 16.275 3.309 -2.247 1.00 77.75 88 CYS A CA 1
ATOM 716 C C . CYS A 1 88 ? 17.198 3.436 -3.467 1.00 77.75 88 CYS A C 1
ATOM 718 O O . CYS A 1 88 ? 17.339 4.533 -4.002 1.00 77.75 88 CYS A O 1
ATOM 720 N N . ALA A 1 89 ? 17.771 2.328 -3.946 1.00 85.38 89 ALA A N 1
ATOM 721 C CA . ALA A 1 89 ? 18.624 2.323 -5.133 1.00 85.38 89 ALA A CA 1
ATOM 722 C C . ALA A 1 89 ? 17.863 2.741 -6.404 1.00 85.38 89 ALA A C 1
ATOM 724 O O . ALA A 1 89 ? 18.360 3.564 -7.169 1.00 85.38 89 ALA A O 1
ATOM 725 N N . MET A 1 90 ? 16.641 2.236 -6.607 1.00 83.19 90 MET A N 1
ATOM 726 C CA . MET A 1 90 ? 15.802 2.618 -7.753 1.00 83.19 90 MET A CA 1
ATOM 727 C C . MET A 1 90 ? 15.402 4.103 -7.687 1.00 83.19 90 MET A C 1
ATOM 729 O O . MET A 1 90 ? 15.462 4.802 -8.694 1.00 83.19 90 MET A O 1
ATOM 733 N N . ASN A 1 91 ? 15.060 4.620 -6.498 1.00 76.81 91 ASN A N 1
ATOM 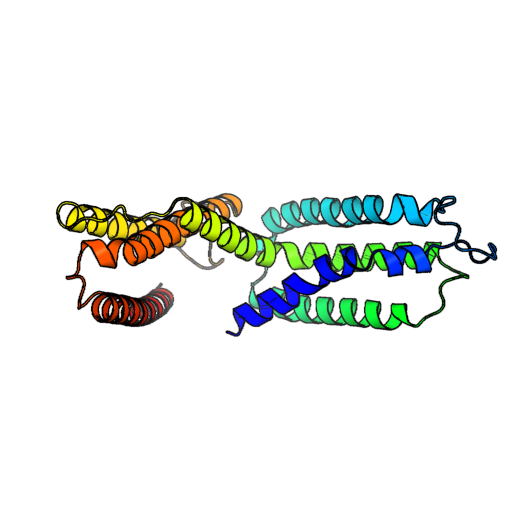734 C CA . ASN A 1 91 ? 14.755 6.044 -6.303 1.00 76.81 91 ASN A CA 1
ATOM 735 C C . ASN A 1 91 ? 15.959 6.947 -6.588 1.00 76.81 91 ASN A C 1
ATOM 737 O O . ASN A 1 91 ? 15.818 7.969 -7.256 1.00 76.81 91 ASN A O 1
ATOM 741 N N . LEU A 1 92 ? 17.151 6.549 -6.140 1.00 84.50 92 LEU A N 1
ATOM 742 C CA . LEU A 1 92 ? 18.385 7.258 -6.463 1.00 84.50 92 LEU A CA 1
ATOM 743 C C . LEU A 1 92 ? 18.653 7.249 -7.974 1.00 84.50 92 LEU A C 1
ATOM 745 O O . LEU A 1 92 ? 19.015 8.278 -8.538 1.00 84.50 92 LEU A O 1
ATOM 749 N N . GLY A 1 93 ? 18.414 6.115 -8.638 1.00 85.88 93 GLY A N 1
ATOM 750 C CA . GLY A 1 93 ? 18.517 6.003 -10.091 1.00 85.88 93 GLY A CA 1
ATOM 751 C C . GLY A 1 93 ? 17.596 6.982 -10.826 1.00 85.88 93 GLY A C 1
ATOM 752 O O . GLY A 1 93 ? 18.047 7.646 -11.755 1.00 85.88 93 GLY A O 1
ATOM 753 N N . TYR A 1 94 ? 16.348 7.164 -10.376 1.00 82.38 94 TYR A N 1
ATOM 754 C CA . TYR A 1 94 ? 15.461 8.187 -10.946 1.00 82.38 94 TYR A CA 1
ATOM 755 C C . TYR A 1 94 ? 16.021 9.603 -10.796 1.00 82.38 94 TYR A C 1
ATOM 757 O O . TYR A 1 94 ? 16.022 10.353 -11.769 1.00 82.38 94 TYR A O 1
ATOM 765 N N . CYS A 1 95 ? 16.560 9.951 -9.624 1.00 83.50 95 CYS A N 1
ATOM 766 C CA . CYS A 1 95 ? 17.189 11.256 -9.405 1.00 83.50 95 CYS A CA 1
ATOM 767 C C . CYS A 1 95 ? 18.392 11.493 -10.332 1.00 83.50 95 CYS A C 1
ATOM 769 O O . CYS A 1 95 ? 18.597 12.607 -10.817 1.00 83.50 95 CYS A O 1
ATOM 771 N N . ILE A 1 96 ? 19.181 10.450 -10.601 1.00 87.50 96 ILE A N 1
ATOM 772 C CA . ILE A 1 96 ? 20.304 10.516 -11.543 1.00 87.50 96 ILE A CA 1
ATOM 773 C C . ILE A 1 96 ? 19.782 10.762 -12.964 1.00 87.50 96 ILE A C 1
ATOM 775 O O . ILE A 1 96 ? 20.257 11.668 -13.651 1.00 87.50 96 ILE A O 1
ATOM 779 N N . PHE A 1 97 ? 18.756 10.020 -13.388 1.00 84.50 97 PHE A N 1
ATOM 780 C CA . PHE A 1 97 ? 18.170 10.166 -14.721 1.00 84.50 97 PHE A CA 1
ATOM 781 C C . PHE A 1 97 ? 17.512 11.528 -14.976 1.00 84.50 97 PHE A C 1
ATOM 783 O O . PHE A 1 97 ? 17.461 11.955 -16.131 1.00 84.50 97 PHE A O 1
ATOM 790 N N . CYS A 1 98 ? 17.094 12.250 -13.932 1.00 82.94 98 CYS A N 1
ATOM 791 C CA . CYS A 1 98 ? 16.614 13.628 -14.070 1.00 82.94 98 CYS A CA 1
ATOM 792 C C . CYS A 1 98 ? 17.650 14.564 -14.707 1.00 82.94 98 CYS A C 1
ATOM 794 O O . CYS A 1 98 ? 17.267 15.496 -15.409 1.00 82.94 98 CYS A O 1
ATOM 796 N N . ASN A 1 99 ? 18.944 14.306 -14.498 1.00 84.44 99 ASN A N 1
ATOM 797 C CA . ASN A 1 99 ? 20.027 15.184 -14.947 1.00 84.44 99 ASN A CA 1
ATOM 798 C C . ASN A 1 99 ? 20.704 14.714 -16.246 1.00 84.44 99 ASN A C 1
ATOM 800 O O . ASN A 1 99 ? 21.458 15.467 -16.855 1.00 84.44 99 ASN A O 1
ATOM 804 N N . ILE A 1 100 ? 20.456 13.478 -16.687 1.00 90.25 100 ILE A N 1
ATOM 805 C CA . ILE A 1 100 ? 21.073 12.917 -17.898 1.00 90.25 100 ILE A CA 1
ATOM 806 C C . ILE A 1 100 ? 20.275 13.349 -19.125 1.00 90.25 100 ILE A C 1
ATOM 808 O O . ILE A 1 100 ? 19.057 13.198 -19.133 1.00 90.25 100 ILE A O 1
ATOM 812 N N . ASN A 1 101 ? 20.929 13.827 -20.187 1.00 87.12 101 ASN A N 1
ATOM 813 C CA . ASN A 1 101 ? 20.239 14.076 -21.453 1.00 87.12 101 ASN A CA 1
ATOM 814 C C . ASN A 1 101 ? 19.868 12.739 -22.131 1.00 87.12 101 ASN A C 1
ATOM 816 O O . ASN A 1 101 ? 20.711 11.866 -22.337 1.00 87.12 101 ASN A O 1
ATOM 820 N N . THR A 1 102 ? 18.582 12.576 -22.438 1.00 88.25 102 THR A N 1
ATOM 821 C CA . THR A 1 102 ? 17.982 11.350 -22.984 1.00 88.25 102 THR A CA 1
ATOM 822 C C . THR A 1 102 ? 17.513 11.513 -24.426 1.00 88.25 102 THR A C 1
ATOM 824 O O . THR A 1 102 ? 16.959 10.569 -24.976 1.00 88.25 102 THR A O 1
ATOM 827 N N . ASP A 1 103 ? 17.726 12.677 -25.047 1.00 86.19 103 ASP A N 1
ATOM 828 C CA . ASP A 1 103 ? 17.137 13.035 -26.343 1.00 86.19 103 ASP A CA 1
ATOM 829 C C . ASP A 1 103 ? 17.587 12.091 -27.480 1.00 86.19 103 ASP A C 1
ATOM 831 O O . ASP A 1 103 ? 16.820 11.830 -28.400 1.00 86.19 103 ASP A O 1
ATOM 835 N N . SER A 1 104 ? 18.774 11.477 -27.380 1.00 89.12 104 SER A N 1
ATOM 836 C CA . SER A 1 104 ? 19.274 10.493 -28.356 1.00 89.12 104 SER A CA 1
ATOM 837 C C . SER A 1 104 ? 18.786 9.052 -28.143 1.00 89.12 104 SER A C 1
ATOM 839 O O . SER A 1 104 ? 18.891 8.235 -29.054 1.00 89.12 104 SER A O 1
ATOM 841 N N . TRP A 1 105 ? 18.260 8.712 -26.961 1.00 88.88 105 TRP A N 1
ATOM 842 C CA . TRP A 1 105 ? 17.904 7.334 -26.579 1.00 88.88 105 TRP A CA 1
ATOM 843 C C . TRP A 1 105 ? 16.579 7.253 -25.802 1.00 88.88 105 TRP A C 1
ATOM 845 O O . TRP A 1 105 ? 16.387 6.386 -24.949 1.00 88.88 105 TRP A O 1
ATOM 855 N N . GLN A 1 106 ? 15.628 8.137 -26.117 1.00 87.81 106 GLN A N 1
ATOM 856 C CA . GLN A 1 106 ? 14.357 8.291 -25.394 1.00 87.81 106 GLN A CA 1
ATOM 857 C C . GLN A 1 106 ? 13.555 6.981 -25.259 1.00 87.81 106 GLN A C 1
ATOM 859 O O . GLN A 1 106 ? 12.938 6.738 -24.221 1.00 87.81 106 GLN A O 1
ATOM 864 N N . ARG A 1 107 ? 13.574 6.111 -26.282 1.00 87.00 107 ARG A N 1
ATOM 865 C CA . ARG A 1 107 ? 12.865 4.817 -26.263 1.00 87.00 107 ARG A CA 1
ATOM 866 C C . ARG A 1 107 ? 13.503 3.812 -25.298 1.00 87.00 107 ARG A C 1
ATOM 868 O O . ARG A 1 107 ? 12.790 3.129 -24.571 1.00 87.00 107 ARG A O 1
ATOM 875 N N . GLU A 1 108 ? 14.827 3.756 -25.245 1.00 90.44 108 GLU A N 1
ATOM 876 C CA . GLU A 1 108 ? 15.544 2.899 -24.296 1.00 90.44 108 GLU A CA 1
ATOM 877 C C . GLU A 1 108 ? 15.386 3.424 -22.860 1.00 90.44 108 GLU A C 1
ATOM 879 O O . GLU A 1 108 ? 15.111 2.664 -21.930 1.00 90.44 108 GLU A O 1
ATOM 884 N N . PHE A 1 109 ? 15.434 4.749 -22.686 1.00 90.06 109 PHE A N 1
ATOM 885 C CA . PHE A 1 109 ? 15.142 5.413 -21.416 1.00 90.06 109 PHE A CA 1
ATOM 886 C C . PHE A 1 109 ? 13.735 5.083 -20.895 1.00 90.06 109 PHE A C 1
ATOM 888 O O . PHE A 1 109 ? 13.552 4.839 -19.697 1.00 90.06 109 PHE A O 1
ATOM 895 N N . LEU A 1 110 ? 12.747 5.018 -21.790 1.00 88.94 110 LEU A N 1
ATOM 896 C CA . LEU A 1 110 ? 11.387 4.613 -21.457 1.00 88.94 110 LEU A CA 1
ATOM 897 C C . LEU A 1 110 ? 11.337 3.188 -20.891 1.00 88.94 110 LEU A C 1
ATOM 899 O O . LEU A 1 110 ? 10.762 2.988 -19.822 1.00 88.94 110 LEU A O 1
ATOM 903 N N . TYR A 1 111 ? 11.948 2.205 -21.557 1.00 90.38 111 TYR A N 1
ATOM 904 C CA . TYR A 1 111 ? 11.935 0.819 -21.075 1.00 90.38 111 TYR A CA 1
ATOM 905 C C . TYR A 1 111 ? 12.632 0.666 -19.720 1.00 90.38 111 TYR A C 1
ATOM 907 O O . TYR A 1 111 ? 12.102 -0.010 -18.836 1.00 90.38 111 TYR A O 1
ATOM 915 N N . VAL A 1 112 ? 13.766 1.345 -19.519 1.00 90.56 112 VAL A N 1
ATOM 916 C CA . VAL A 1 112 ? 14.473 1.369 -18.228 1.00 90.56 112 VAL A CA 1
ATOM 917 C C . VAL A 1 112 ? 13.586 1.968 -17.133 1.00 90.56 112 VAL A C 1
ATOM 919 O O . VAL A 1 112 ? 13.462 1.395 -16.051 1.00 90.56 112 VAL A O 1
ATOM 922 N N . THR A 1 113 ? 12.915 3.083 -17.425 1.00 88.75 113 THR A N 1
ATOM 923 C CA . THR A 1 113 ? 11.999 3.761 -16.496 1.00 88.75 113 THR A CA 1
ATOM 924 C C . THR A 1 113 ? 10.812 2.871 -16.121 1.00 88.75 113 THR A C 1
ATOM 926 O O . THR A 1 113 ? 10.474 2.750 -14.944 1.00 88.75 113 THR A O 1
ATOM 929 N N . LEU A 1 114 ? 10.197 2.199 -17.099 1.00 88.31 114 LEU A N 1
ATOM 930 C CA . LEU A 1 114 ? 9.090 1.272 -16.857 1.00 88.31 114 LEU A CA 1
ATOM 931 C C . LEU A 1 114 ? 9.541 0.069 -16.019 1.00 88.31 114 LEU A C 1
ATOM 933 O O . LEU A 1 114 ? 8.870 -0.274 -15.050 1.00 88.31 114 LEU A O 1
ATOM 937 N N . ALA A 1 115 ? 10.706 -0.515 -16.314 1.00 89.19 115 ALA A N 1
ATOM 938 C CA . ALA A 1 115 ? 11.258 -1.629 -15.543 1.00 89.19 115 ALA A CA 1
ATOM 939 C C . ALA A 1 115 ? 11.539 -1.241 -14.081 1.00 89.19 115 ALA A C 1
ATOM 941 O O . ALA A 1 115 ? 11.156 -1.966 -13.158 1.00 89.19 115 ALA A O 1
ATOM 942 N N . MET A 1 116 ? 12.148 -0.072 -13.851 1.00 86.06 116 MET A N 1
ATOM 943 C CA . MET A 1 116 ? 12.379 0.463 -12.504 1.00 86.06 116 MET A CA 1
ATOM 944 C C . MET A 1 116 ? 11.052 0.694 -11.757 1.00 86.06 116 MET A C 1
ATOM 946 O O . MET A 1 116 ? 10.964 0.426 -10.553 1.00 86.06 116 MET A O 1
ATOM 950 N N . SER A 1 117 ? 10.000 1.143 -12.457 1.00 81.94 117 SER A N 1
ATOM 951 C CA . SER A 1 117 ? 8.662 1.375 -11.889 1.00 81.94 117 SER A CA 1
ATOM 952 C C . SER A 1 117 ? 8.022 0.056 -11.479 1.00 81.94 117 SER A C 1
ATOM 954 O O . SER A 1 117 ? 7.617 -0.092 -10.329 1.00 81.94 117 SER A O 1
ATOM 956 N N . THR A 1 118 ? 8.045 -0.947 -12.356 1.00 82.25 118 THR A N 1
ATOM 957 C CA . THR A 1 118 ? 7.521 -2.288 -12.086 1.00 82.25 118 THR A CA 1
ATOM 958 C C . THR A 1 118 ? 8.191 -2.946 -10.880 1.00 82.25 118 THR A C 1
ATOM 960 O O . THR A 1 118 ? 7.510 -3.481 -10.005 1.00 82.25 118 THR A O 1
ATOM 963 N N . ILE A 1 119 ? 9.528 -2.909 -10.807 1.00 82.69 119 ILE A N 1
ATOM 964 C CA . ILE A 1 119 ? 10.297 -3.513 -9.703 1.00 82.69 119 ILE A CA 1
ATOM 965 C C . ILE A 1 119 ? 9.903 -2.879 -8.369 1.00 82.69 119 ILE A C 1
ATOM 967 O O . ILE A 1 119 ? 9.717 -3.579 -7.369 1.00 82.69 119 ILE A O 1
ATOM 971 N N . THR A 1 120 ? 9.754 -1.556 -8.377 1.00 75.25 120 THR A N 1
ATOM 972 C CA . THR A 1 120 ? 9.266 -0.766 -7.251 1.00 75.25 120 THR A CA 1
ATOM 973 C C . THR A 1 120 ? 7.848 -1.243 -6.905 1.00 75.25 120 THR A C 1
ATOM 975 O O . THR A 1 120 ? 7.659 -1.885 -5.879 1.00 75.25 120 THR A O 1
ATOM 978 N N . SER A 1 121 ? 6.871 -1.124 -7.798 1.00 72.00 121 SER A N 1
ATOM 979 C CA . SER A 1 121 ? 5.471 -1.529 -7.577 1.00 72.00 121 SER A CA 1
ATOM 980 C C . SER A 1 121 ? 5.297 -2.949 -6.999 1.00 72.00 121 SER A C 1
ATOM 982 O O . SER A 1 121 ? 4.583 -3.141 -6.010 1.00 72.00 121 SER A O 1
ATOM 984 N N . VAL A 1 122 ? 6.033 -3.940 -7.514 1.00 71.56 122 VAL A N 1
ATOM 985 C CA . VAL A 1 122 ? 5.975 -5.338 -7.041 1.00 71.56 122 VAL A CA 1
ATOM 986 C C . VAL A 1 122 ? 6.464 -5.495 -5.596 1.00 71.56 122 VAL A C 1
ATOM 988 O O . VAL A 1 122 ? 5.885 -6.250 -4.811 1.00 71.56 122 VAL A O 1
ATOM 991 N N . LYS A 1 123 ? 7.540 -4.801 -5.210 1.00 68.50 123 LYS A N 1
ATOM 992 C CA . LYS A 1 123 ? 8.106 -4.882 -3.849 1.00 68.50 123 LYS A CA 1
ATOM 993 C C . LYS A 1 123 ? 7.253 -4.146 -2.821 1.00 68.50 123 LYS A C 1
ATOM 995 O O . LYS A 1 123 ? 7.232 -4.529 -1.652 1.00 68.50 123 LYS A O 1
ATOM 1000 N N . TYR A 1 124 ? 6.536 -3.128 -3.272 1.00 62.28 124 TYR A N 1
ATOM 1001 C CA . TYR A 1 124 ? 5.641 -2.319 -2.466 1.00 62.28 124 TYR A CA 1
ATOM 1002 C C . TYR A 1 124 ? 4.378 -3.073 -2.055 1.00 62.28 124 TYR A C 1
ATOM 1004 O O . TYR A 1 124 ? 3.940 -2.951 -0.915 1.00 62.28 124 TYR A O 1
ATOM 1012 N N . PHE A 1 125 ? 3.841 -3.917 -2.934 1.00 54.78 125 PHE A N 1
ATOM 1013 C CA . PHE A 1 125 ? 2.531 -4.551 -2.789 1.00 54.78 125 PHE A CA 1
ATOM 1014 C C . PHE A 1 125 ? 2.259 -5.194 -1.412 1.00 54.78 125 PHE A C 1
ATOM 1016 O O . PHE A 1 125 ? 1.191 -5.011 -0.841 1.00 54.78 125 PHE A O 1
ATOM 1023 N N . ARG A 1 126 ? 3.221 -5.911 -0.815 1.00 51.28 126 ARG A N 1
ATOM 1024 C CA . ARG A 1 126 ? 2.970 -6.708 0.404 1.00 51.28 126 ARG A CA 1
ATOM 1025 C C . ARG A 1 126 ? 2.729 -5.870 1.679 1.00 51.28 126 ARG A C 1
ATOM 1027 O O . ARG A 1 126 ? 1.706 -6.097 2.317 1.00 51.28 126 ARG A O 1
ATOM 1034 N N . PRO A 1 127 ? 3.606 -4.922 2.069 1.00 51.31 127 PRO A N 1
ATOM 1035 C CA . PRO A 1 127 ? 3.330 -3.998 3.174 1.00 51.31 127 PRO A CA 1
ATOM 1036 C C . PRO A 1 127 ? 2.307 -2.914 2.804 1.00 51.31 127 PRO A C 1
ATOM 1038 O O . PRO A 1 127 ? 1.549 -2.478 3.668 1.00 51.31 127 PRO A O 1
ATOM 1041 N N . VAL A 1 128 ? 2.244 -2.500 1.533 1.00 51.78 128 VAL A N 1
ATOM 1042 C CA . VAL A 1 128 ? 1.307 -1.470 1.064 1.00 51.78 128 VAL A CA 1
ATOM 1043 C C . VAL A 1 128 ? -0.129 -1.972 1.109 1.00 51.78 128 VAL A C 1
ATOM 1045 O O . VAL A 1 128 ? -0.973 -1.267 1.641 1.00 51.78 128 VAL A O 1
ATOM 1048 N N . CYS A 1 129 ? -0.425 -3.198 0.671 1.00 50.53 129 CYS A N 1
ATOM 1049 C CA . CYS A 1 129 ? -1.775 -3.744 0.797 1.00 50.53 129 CYS A CA 1
ATOM 1050 C C . CYS A 1 129 ? -2.197 -3.889 2.258 1.00 50.53 129 CYS A C 1
ATOM 1052 O O . CYS A 1 129 ? -3.315 -3.524 2.578 1.00 50.53 129 CYS A O 1
ATOM 1054 N N . THR A 1 130 ? -1.326 -4.331 3.170 1.00 54.56 130 THR A N 1
ATOM 1055 C CA . THR A 1 130 ? -1.694 -4.431 4.595 1.00 54.56 130 THR A CA 1
ATOM 1056 C C . THR A 1 130 ? -1.892 -3.069 5.256 1.00 54.56 130 THR A C 1
ATOM 1058 O O . THR A 1 130 ? -2.833 -2.903 6.029 1.00 54.56 130 THR A O 1
ATOM 1061 N N . HIS A 1 131 ? -1.027 -2.092 4.966 1.00 55.75 131 HIS A N 1
ATOM 1062 C CA . HIS A 1 131 ? -1.089 -0.771 5.592 1.00 55.75 131 HIS A CA 1
ATOM 1063 C C . HIS A 1 131 ? -2.155 0.122 4.953 1.00 55.75 131 HIS A C 1
ATOM 1065 O O . HIS A 1 131 ? -2.985 0.646 5.681 1.00 55.75 131 HIS A O 1
ATOM 1071 N N . ILE A 1 132 ? -2.228 0.209 3.620 1.00 55.50 132 ILE A N 1
ATOM 1072 C CA . ILE A 1 132 ? -3.277 0.977 2.931 1.00 55.50 132 ILE A CA 1
ATOM 1073 C C . ILE A 1 132 ? -4.653 0.376 3.192 1.00 55.50 132 ILE A C 1
ATOM 1075 O O . ILE A 1 132 ? -5.586 1.133 3.433 1.00 55.50 132 ILE A O 1
ATOM 1079 N N . LEU A 1 133 ? -4.809 -0.954 3.187 1.00 63.47 133 LEU A N 1
ATOM 1080 C CA . LEU A 1 133 ? -6.103 -1.559 3.517 1.00 63.47 133 LEU A CA 1
ATOM 1081 C C . LEU A 1 133 ? -6.505 -1.236 4.957 1.00 63.47 133 LEU A C 1
ATOM 1083 O O . LEU A 1 133 ? -7.665 -0.924 5.195 1.00 63.47 133 LEU A O 1
ATOM 1087 N N . SER A 1 134 ? -5.555 -1.261 5.897 1.00 60.53 134 SER A N 1
ATOM 1088 C CA . SER A 1 134 ? -5.815 -0.889 7.293 1.00 60.53 134 SER A CA 1
ATOM 1089 C C . SER A 1 134 ? -6.169 0.591 7.436 1.00 60.53 134 SER A C 1
ATOM 1091 O O . SER A 1 134 ? -7.117 0.921 8.143 1.00 60.53 134 SER A O 1
ATOM 1093 N N . ASP A 1 135 ? -5.463 1.477 6.736 1.00 59.09 135 ASP A N 1
ATOM 1094 C CA . ASP A 1 135 ? -5.698 2.920 6.786 1.00 59.09 135 ASP A CA 1
ATOM 1095 C C . ASP A 1 135 ? -7.019 3.294 6.093 1.00 59.09 135 ASP A C 1
ATOM 1097 O O . ASP A 1 135 ? -7.808 4.061 6.646 1.00 59.09 135 ASP A O 1
ATOM 1101 N N . ALA A 1 136 ? -7.334 2.690 4.943 1.00 68.19 136 ALA A N 1
ATOM 1102 C CA . ALA A 1 136 ? -8.614 2.852 4.255 1.00 68.19 136 ALA A CA 1
ATOM 1103 C C . ALA A 1 136 ? -9.781 2.312 5.095 1.00 68.19 136 ALA A C 1
ATOM 1105 O O . ALA A 1 136 ? -10.785 3.001 5.275 1.00 68.19 136 ALA A O 1
ATOM 1106 N N . ALA A 1 137 ? -9.633 1.122 5.682 1.00 70.88 137 ALA A N 1
ATOM 1107 C CA . ALA A 1 137 ? -10.600 0.562 6.622 1.00 70.88 137 ALA A CA 1
ATOM 1108 C C . ALA A 1 137 ? -10.794 1.466 7.851 1.00 70.88 137 ALA A C 1
ATOM 1110 O O . ALA A 1 137 ? -11.923 1.688 8.293 1.00 70.88 137 ALA A O 1
ATOM 1111 N N . SER A 1 138 ? -9.713 2.053 8.372 1.00 69.12 138 SER A N 1
ATOM 1112 C CA . SER A 1 138 ? -9.791 3.005 9.481 1.00 69.12 138 SER A CA 1
ATOM 1113 C C . SER A 1 138 ? -10.607 4.244 9.110 1.00 69.12 138 SER A C 1
ATOM 1115 O O . SER A 1 138 ? -11.420 4.702 9.911 1.00 69.12 138 SER A O 1
ATOM 1117 N N . LEU A 1 139 ? -10.438 4.763 7.887 1.00 63.97 139 LEU A N 1
ATOM 1118 C CA . LEU A 1 139 ? -11.171 5.922 7.386 1.00 63.97 139 LEU A CA 1
ATOM 1119 C C . LEU A 1 139 ? -12.669 5.620 7.311 1.00 63.97 139 LEU A C 1
ATOM 1121 O O . LEU A 1 139 ? -13.472 6.413 7.792 1.00 63.97 139 LEU A O 1
ATOM 1125 N N . VAL A 1 140 ? -13.036 4.450 6.782 1.00 74.81 140 VAL A N 1
ATOM 1126 C CA . VAL A 1 140 ? -14.429 3.983 6.732 1.00 74.81 140 VAL A CA 1
ATOM 1127 C C . VAL A 1 140 ? -15.027 3.943 8.139 1.00 74.81 140 VAL A C 1
ATOM 1129 O O . VAL A 1 140 ? -16.079 4.535 8.371 1.00 74.81 140 VAL A O 1
ATOM 1132 N N . GLY A 1 141 ? -14.326 3.337 9.103 1.00 78.31 141 GLY A N 1
ATOM 1133 C CA . GLY A 1 141 ? -14.770 3.307 10.500 1.00 78.31 141 GLY A CA 1
ATOM 1134 C C . GLY A 1 141 ? -15.002 4.705 11.084 1.00 78.31 141 GLY A C 1
ATOM 1135 O O . GLY A 1 141 ? -16.007 4.938 11.751 1.00 78.31 141 GLY A O 1
ATOM 1136 N N . ARG A 1 142 ? -14.117 5.662 10.781 1.00 77.69 142 ARG A N 1
ATOM 1137 C CA . ARG A 1 142 ? -14.228 7.062 11.228 1.00 77.69 142 ARG A CA 1
ATOM 1138 C C . ARG A 1 142 ? -15.390 7.802 10.561 1.00 77.69 142 ARG A C 1
ATOM 1140 O O . ARG A 1 142 ? -16.093 8.534 11.249 1.00 77.69 142 ARG A O 1
ATOM 1147 N N . ILE A 1 143 ? -15.617 7.609 9.262 1.00 77.75 143 ILE A N 1
ATOM 1148 C CA . ILE A 1 143 ? -16.689 8.286 8.510 1.00 77.75 143 ILE A CA 1
ATOM 1149 C C . ILE A 1 143 ? -18.067 7.899 9.047 1.00 77.75 143 ILE A C 1
ATOM 1151 O O . ILE A 1 143 ? -18.923 8.760 9.217 1.00 77.75 143 ILE A O 1
ATOM 1155 N N . PHE A 1 144 ? -18.274 6.614 9.339 1.00 81.38 144 PHE A N 1
ATOM 1156 C CA . PHE A 1 144 ? -19.552 6.129 9.862 1.00 81.38 144 PHE A CA 1
ATOM 1157 C C . PHE A 1 144 ? -19.704 6.321 11.375 1.00 81.38 144 PHE A C 1
ATOM 1159 O O . PHE A 1 144 ? -20.778 6.067 11.914 1.00 81.38 144 PHE A O 1
ATOM 1166 N N . SER A 1 145 ? -18.653 6.753 12.075 1.00 83.19 145 SER A N 1
ATOM 1167 C CA . SER A 1 145 ? -18.712 6.987 13.516 1.00 83.19 145 SER A CA 1
ATOM 1168 C C . SER A 1 145 ? -19.493 8.257 13.863 1.00 83.19 145 SER A C 1
ATOM 1170 O O . SER A 1 145 ? -19.477 9.252 13.141 1.00 83.19 145 SER A O 1
ATOM 1172 N N . GLY A 1 146 ? -20.167 8.231 15.008 1.00 83.62 146 GLY A N 1
ATOM 1173 C CA . GLY A 1 146 ? -21.003 9.329 15.481 1.00 83.62 146 GLY A CA 1
ATOM 1174 C C . GLY A 1 146 ? -21.219 9.257 16.993 1.00 83.62 146 GLY A C 1
ATOM 1175 O O . GLY A 1 146 ? -20.808 8.285 17.633 1.00 83.62 146 GLY A O 1
ATOM 1176 N N . PRO A 1 147 ? -21.859 10.267 17.606 1.00 83.62 147 PRO A N 1
ATOM 1177 C CA . PRO A 1 147 ? -22.074 10.336 19.053 1.00 83.62 147 PRO A CA 1
ATOM 1178 C C . PRO A 1 147 ? -23.207 9.399 19.528 1.00 83.62 147 PRO A C 1
ATOM 1180 O O . PRO A 1 147 ? -24.166 9.823 20.172 1.00 83.62 147 PRO A O 1
ATOM 1183 N N . TYR A 1 148 ? -23.117 8.111 19.190 1.00 82.25 148 TYR A N 1
ATOM 1184 C CA . TYR A 1 148 ? -24.159 7.112 19.435 1.00 82.25 148 TYR A CA 1
ATOM 1185 C C . TYR A 1 148 ? -24.222 6.626 20.893 1.00 82.25 148 TYR A C 1
ATOM 1187 O O . TYR A 1 148 ? -25.234 6.061 21.316 1.00 82.25 148 TYR A O 1
ATOM 1195 N N . ILE A 1 149 ? -23.164 6.820 21.690 1.00 83.75 149 ILE A N 1
ATOM 1196 C CA . ILE A 1 149 ? -23.093 6.289 23.055 1.00 83.75 149 ILE A CA 1
ATOM 1197 C C . ILE A 1 149 ? -23.753 7.271 24.026 1.00 83.75 149 ILE A C 1
ATOM 1199 O O . ILE A 1 149 ? -23.318 8.401 24.232 1.00 83.75 149 ILE A O 1
ATOM 1203 N N . THR A 1 150 ? -24.818 6.809 24.673 1.00 84.81 150 THR A N 1
ATOM 1204 C CA . THR A 1 150 ? -25.553 7.551 25.705 1.00 84.81 150 THR A CA 1
ATOM 1205 C C . THR A 1 150 ? -25.451 6.851 27.056 1.00 84.81 150 THR A C 1
ATOM 1207 O O . THR A 1 150 ? -25.166 5.655 27.137 1.00 84.81 150 THR A O 1
ATOM 1210 N N . LYS A 1 151 ? -25.772 7.564 28.144 1.00 80.94 151 LYS A N 1
ATOM 1211 C CA . LYS A 1 151 ? -25.758 7.014 29.515 1.00 80.94 151 LYS A CA 1
ATOM 1212 C C . LYS A 1 151 ? -26.607 5.748 29.684 1.00 80.94 151 LYS A C 1
ATOM 1214 O O . LYS A 1 151 ? -26.256 4.902 30.499 1.00 80.94 151 LYS A O 1
ATOM 1219 N N . ARG A 1 152 ? -27.676 5.604 28.892 1.00 85.06 152 ARG A N 1
ATOM 1220 C CA . ARG A 1 152 ? -28.562 4.429 28.875 1.00 85.06 152 ARG A CA 1
ATOM 1221 C C . ARG A 1 152 ? -27.930 3.206 28.197 1.00 85.06 152 ARG A C 1
ATOM 1223 O O . ARG A 1 152 ? -28.118 2.097 28.672 1.00 85.06 152 ARG A O 1
ATOM 1230 N N . ASN A 1 153 ? -27.167 3.411 27.119 1.00 87.62 153 ASN A N 1
ATOM 1231 C CA . ASN A 1 153 ? -26.609 2.339 26.281 1.00 87.62 153 ASN A CA 1
ATOM 1232 C C . ASN A 1 153 ? -25.133 2.006 26.601 1.00 87.62 153 ASN A C 1
ATOM 1234 O O . ASN A 1 153 ? -24.527 1.141 25.977 1.00 87.62 153 ASN A O 1
ATOM 1238 N N . ARG A 1 154 ? -24.522 2.697 27.573 1.00 80.00 154 ARG A N 1
ATOM 1239 C CA . ARG A 1 154 ? -23.073 2.618 27.842 1.00 80.00 154 ARG A CA 1
ATOM 1240 C C . ARG A 1 154 ? -22.554 1.206 28.127 1.00 80.00 154 ARG A C 1
ATOM 1242 O O . ARG A 1 154 ? -21.464 0.871 27.683 1.00 80.00 154 ARG A O 1
ATOM 1249 N N . TYR A 1 155 ? -23.318 0.383 28.845 1.00 82.50 155 TYR A N 1
ATOM 1250 C CA . TYR A 1 155 ? -22.890 -0.972 29.205 1.00 82.50 155 TYR A CA 1
ATOM 1251 C C . TYR A 1 155 ? -22.973 -1.937 28.021 1.00 82.50 155 TYR A C 1
ATOM 1253 O O . TYR A 1 155 ? -22.073 -2.751 27.841 1.00 82.50 155 TYR A O 1
ATOM 1261 N N . LEU A 1 156 ? -24.002 -1.805 27.179 1.00 84.25 156 LEU A N 1
ATOM 1262 C CA . LEU A 1 156 ? -24.129 -2.604 25.962 1.00 84.25 156 LEU A CA 1
ATOM 1263 C C . LEU A 1 156 ? -23.059 -2.207 24.936 1.00 84.25 156 LEU A C 1
ATOM 1265 O O . LEU A 1 156 ? -22.415 -3.081 24.370 1.00 84.25 156 LEU A O 1
ATOM 1269 N N . ALA A 1 157 ? -22.801 -0.905 24.767 1.00 81.31 157 ALA A N 1
ATOM 1270 C CA . ALA A 1 157 ? -21.719 -0.412 23.915 1.00 81.31 157 ALA A CA 1
ATOM 1271 C C . ALA A 1 157 ? -20.342 -0.929 24.379 1.00 81.31 157 ALA A C 1
ATOM 1273 O O . ALA A 1 157 ? -19.542 -1.395 23.565 1.00 81.31 157 ALA A O 1
ATOM 1274 N N . LEU A 1 158 ? -20.088 -0.919 25.693 1.00 81.62 158 LEU A N 1
ATOM 1275 C CA . LEU A 1 158 ? -18.867 -1.478 26.276 1.00 81.62 158 LEU A CA 1
ATOM 1276 C C . LEU A 1 158 ? -18.754 -2.986 26.013 1.00 81.62 158 LEU A C 1
ATOM 1278 O O . LEU A 1 158 ? -17.710 -3.450 25.562 1.00 81.62 158 LEU A O 1
ATOM 1282 N N . LEU A 1 159 ? -19.832 -3.741 26.238 1.00 83.00 159 LEU A N 1
ATOM 1283 C CA . LEU A 1 159 ? -19.862 -5.182 25.993 1.00 83.00 159 LEU A CA 1
ATOM 1284 C C . LEU A 1 159 ? -19.594 -5.505 24.518 1.00 83.00 159 LEU A C 1
ATOM 1286 O O . LEU A 1 159 ? -18.779 -6.375 24.221 1.00 83.00 159 LEU A O 1
ATOM 1290 N N . THR A 1 160 ? -20.218 -4.770 23.592 1.00 80.88 160 THR A N 1
ATOM 1291 C CA . THR A 1 160 ? -19.999 -4.950 22.149 1.00 80.88 160 THR A CA 1
ATOM 1292 C C . THR A 1 160 ? -18.561 -4.643 21.745 1.00 80.88 160 THR A C 1
ATOM 1294 O O . THR A 1 160 ? -17.995 -5.359 20.922 1.00 80.88 160 THR A O 1
ATOM 1297 N N . ASN A 1 161 ? -17.927 -3.639 22.360 1.00 79.31 161 ASN A N 1
ATOM 1298 C CA . ASN A 1 161 ? -16.532 -3.310 22.094 1.00 79.31 161 ASN A CA 1
ATOM 1299 C C . ASN A 1 161 ? -15.586 -4.418 22.586 1.00 79.31 161 ASN A C 1
ATOM 1301 O O . ASN A 1 161 ? -14.748 -4.887 21.818 1.00 79.31 161 ASN A O 1
ATOM 1305 N N . ILE A 1 162 ? -15.778 -4.901 23.817 1.00 80.06 162 ILE A N 1
ATOM 1306 C CA . ILE A 1 162 ? -14.987 -6.001 24.390 1.00 80.06 162 ILE A CA 1
ATOM 1307 C C . ILE A 1 162 ? -15.155 -7.280 23.558 1.00 80.06 162 ILE A C 1
ATOM 1309 O O . ILE A 1 162 ? -14.164 -7.925 23.216 1.00 80.06 162 ILE A O 1
ATOM 1313 N N . ALA A 1 163 ? -16.388 -7.620 23.173 1.00 79.19 163 ALA A N 1
ATOM 1314 C CA . ALA A 1 163 ? -16.674 -8.781 22.332 1.00 79.19 163 ALA A CA 1
ATOM 1315 C C . ALA A 1 163 ? -16.019 -8.668 20.945 1.00 79.19 163 ALA A C 1
ATOM 1317 O O . ALA A 1 163 ? -15.488 -9.649 20.425 1.00 79.19 163 ALA A O 1
ATOM 1318 N N . THR A 1 164 ? -15.998 -7.468 20.364 1.00 72.62 164 THR A N 1
ATOM 1319 C CA . THR A 1 164 ? -15.340 -7.195 19.078 1.00 72.62 164 THR A CA 1
ATOM 1320 C C . THR A 1 164 ? -13.822 -7.366 19.193 1.00 72.62 164 THR A C 1
ATOM 1322 O O . THR A 1 164 ? -13.216 -8.085 18.406 1.00 72.62 164 THR A O 1
ATOM 1325 N N . VAL A 1 165 ? -13.182 -6.772 20.202 1.00 68.06 165 VAL A N 1
ATOM 1326 C CA . VAL A 1 165 ? -11.725 -6.900 20.393 1.00 68.06 165 VAL A CA 1
ATOM 1327 C C . VAL A 1 165 ? -11.326 -8.352 20.674 1.00 68.06 165 VAL A C 1
ATOM 1329 O O . VAL A 1 165 ? -10.366 -8.848 20.085 1.00 68.06 165 VAL A O 1
ATOM 1332 N N . GLY A 1 166 ? -12.089 -9.051 21.518 1.00 68.88 166 GLY A N 1
ATOM 1333 C CA . GLY A 1 166 ? -11.852 -10.456 21.839 1.00 68.88 166 GLY A CA 1
ATOM 1334 C C . GLY A 1 166 ? -12.002 -11.372 20.623 1.00 68.88 166 GLY A C 1
ATOM 1335 O O . GLY A 1 166 ? -11.086 -12.129 20.313 1.00 68.88 166 GLY A O 1
ATOM 1336 N N . SER A 1 167 ? -13.119 -11.275 19.897 1.00 71.19 167 SER A N 1
ATOM 1337 C CA . SER A 1 167 ? -13.400 -12.141 18.741 1.00 71.19 167 SER A CA 1
ATOM 1338 C C . SER A 1 167 ? -12.359 -11.996 17.630 1.00 71.19 167 SER A C 1
ATOM 1340 O O . SER A 1 167 ? -11.777 -12.992 17.204 1.00 71.19 167 SER A O 1
ATOM 1342 N N . PHE A 1 168 ? -12.052 -10.771 17.200 1.00 69.94 168 PHE A N 1
ATOM 1343 C CA . PHE A 1 168 ? -11.086 -10.545 16.123 1.00 69.94 168 PHE A CA 1
ATOM 1344 C C . PHE A 1 168 ? -9.642 -10.852 16.545 1.00 69.94 168 PHE A C 1
ATOM 1346 O O . PHE A 1 168 ? -8.888 -11.409 15.749 1.00 69.94 168 PHE A O 1
ATOM 1353 N N . GLY A 1 169 ? -9.260 -10.570 17.797 1.00 66.25 169 GLY A N 1
ATOM 1354 C CA . GLY A 1 169 ? -7.945 -10.946 18.326 1.00 66.25 169 GLY A CA 1
ATOM 1355 C C . GLY A 1 169 ? -7.730 -12.463 18.339 1.00 66.25 169 GLY A C 1
ATOM 1356 O O . GLY A 1 169 ? -6.660 -12.940 17.967 1.00 66.25 169 GLY A O 1
ATOM 1357 N N . ILE A 1 170 ? -8.771 -13.225 18.685 1.00 68.88 170 ILE A N 1
ATOM 1358 C CA . ILE A 1 170 ? -8.755 -14.692 18.665 1.00 68.88 170 ILE A CA 1
ATOM 1359 C C . ILE A 1 170 ? -8.700 -15.222 17.223 1.00 68.88 170 ILE A C 1
ATOM 1361 O O . ILE A 1 170 ? -7.908 -16.113 16.935 1.00 68.88 170 ILE A O 1
ATOM 1365 N N . LEU A 1 171 ? -9.458 -14.641 16.288 1.00 69.25 171 LEU A N 1
ATOM 1366 C CA . LEU A 1 171 ? -9.442 -15.038 14.870 1.00 69.25 171 LEU A CA 1
ATOM 1367 C C . LEU A 1 171 ? -8.070 -14.821 14.210 1.00 69.25 171 LEU A C 1
ATOM 1369 O O . LEU A 1 171 ? -7.604 -15.674 13.452 1.00 69.25 171 LEU A O 1
ATOM 1373 N N . LEU A 1 172 ? -7.381 -13.724 14.542 1.00 65.81 172 LEU A N 1
ATOM 1374 C CA . LEU A 1 172 ? -6.028 -13.449 14.048 1.00 65.81 172 LEU A CA 1
ATOM 1375 C C . LEU A 1 172 ? -4.987 -14.454 14.576 1.00 65.81 172 LEU A C 1
ATOM 1377 O O . LEU A 1 172 ? -3.991 -14.700 13.896 1.00 65.81 172 LEU A O 1
ATOM 1381 N N . LEU A 1 173 ? -5.212 -15.080 15.740 1.00 64.50 173 LEU A N 1
ATOM 1382 C CA . LEU A 1 173 ? -4.330 -16.130 16.274 1.00 64.50 173 LEU A CA 1
ATOM 1383 C C . LEU A 1 173 ? -4.413 -17.437 15.477 1.00 64.50 173 LEU A C 1
ATOM 1385 O O . LEU A 1 173 ? -3.425 -18.173 15.434 1.00 64.50 173 LEU A O 1
ATOM 1389 N N . PHE A 1 174 ? -5.560 -17.703 14.849 1.00 64.62 174 PHE A N 1
ATOM 1390 C CA . PHE A 1 174 ? -5.777 -18.852 13.966 1.00 64.62 174 PHE A CA 1
ATOM 1391 C C . PHE A 1 174 ? -5.385 -18.577 12.506 1.00 64.62 174 PHE A C 1
ATOM 1393 O O . PHE A 1 174 ? -5.402 -19.494 11.683 1.00 64.62 174 PHE A O 1
ATOM 1400 N N . CYS A 1 175 ? -4.996 -17.336 12.190 1.00 63.19 175 CYS A N 1
ATOM 1401 C CA . CYS A 1 175 ? -4.405 -16.976 10.908 1.00 63.19 175 CYS A CA 1
ATOM 1402 C C . CYS A 1 175 ? -2.919 -17.364 10.869 1.00 63.19 175 CYS A C 1
ATOM 1404 O O . CYS A 1 175 ? -2.184 -17.273 11.859 1.00 63.19 175 CYS A O 1
ATOM 1406 N N . ARG A 1 176 ? -2.450 -17.790 9.695 1.00 56.75 176 ARG A N 1
ATOM 1407 C CA . ARG A 1 176 ? -1.104 -18.344 9.500 1.00 56.75 176 ARG A CA 1
ATOM 1408 C C . ARG A 1 176 ? -0.006 -17.288 9.692 1.00 56.75 176 ARG A C 1
ATOM 1410 O O . ARG A 1 176 ? 0.396 -16.611 8.754 1.00 56.75 176 ARG A O 1
ATOM 1417 N N . THR A 1 177 ? 0.526 -17.170 10.907 1.00 52.12 177 THR A N 1
ATOM 1418 C CA . THR A 1 177 ? 1.542 -16.157 11.264 1.00 52.12 177 THR A CA 1
ATOM 1419 C C . THR A 1 177 ? 2.985 -16.677 11.303 1.00 52.12 177 THR A C 1
ATOM 1421 O O . THR A 1 177 ? 3.916 -15.869 11.320 1.00 52.12 177 THR A O 1
ATOM 1424 N N . SER A 1 178 ? 3.232 -17.996 11.248 1.00 45.41 178 SER A N 1
ATOM 1425 C CA . SER A 1 178 ? 4.583 -18.564 11.058 1.00 45.41 178 SER A CA 1
ATOM 1426 C C . SER A 1 178 ? 4.593 -20.066 10.718 1.00 45.41 178 SER A C 1
ATOM 1428 O O . SER A 1 178 ? 3.661 -20.781 11.074 1.00 45.41 178 SER A O 1
ATOM 1430 N N . PRO A 1 179 ? 5.658 -20.575 10.064 1.00 46.66 179 PRO A N 1
ATOM 1431 C CA . PRO A 1 179 ? 5.739 -21.951 9.553 1.00 46.66 179 PRO A CA 1
ATOM 1432 C C . PRO A 1 179 ? 5.977 -23.054 10.609 1.00 46.66 179 PRO A C 1
ATOM 1434 O O . PRO A 1 179 ? 6.056 -24.215 10.231 1.00 46.66 179 PRO A O 1
ATOM 1437 N N . LYS A 1 180 ? 6.107 -22.730 11.906 1.00 46.88 180 LYS A N 1
ATOM 1438 C CA . LYS A 1 180 ? 6.515 -23.670 12.979 1.00 46.88 180 LYS A CA 1
ATOM 1439 C C . LYS A 1 180 ? 5.480 -23.881 14.107 1.00 46.88 180 LYS A C 1
ATOM 1441 O O . LYS A 1 180 ? 5.862 -24.301 15.192 1.00 46.88 180 LYS A O 1
ATOM 1446 N N . ARG A 1 181 ? 4.193 -23.568 13.906 1.00 52.50 181 ARG A N 1
ATOM 1447 C CA . ARG A 1 181 ? 3.175 -23.638 14.979 1.00 52.50 181 ARG A CA 1
ATOM 1448 C C . ARG A 1 181 ? 2.283 -24.881 14.844 1.00 52.50 181 ARG A C 1
ATOM 1450 O O . ARG A 1 181 ? 1.741 -25.109 13.770 1.00 52.50 181 ARG A O 1
ATOM 1457 N N . ASN A 1 182 ? 2.085 -25.623 15.939 1.00 53.88 182 ASN A N 1
ATOM 1458 C CA . ASN A 1 182 ? 1.219 -26.818 16.026 1.00 53.88 182 ASN A CA 1
ATOM 1459 C C . ASN A 1 182 ? -0.273 -26.502 16.298 1.00 53.88 182 ASN A C 1
ATOM 1461 O O . ASN A 1 182 ? -1.045 -27.397 16.632 1.00 53.88 182 ASN A O 1
ATOM 1465 N N . SER A 1 183 ? -0.702 -25.239 16.202 1.00 55.03 183 SER A N 1
ATOM 1466 C CA . SER A 1 183 ? -2.106 -24.848 16.403 1.00 55.03 183 SER A CA 1
ATOM 1467 C C . SER A 1 183 ? -2.980 -25.223 15.196 1.00 55.03 183 SER A C 1
ATOM 1469 O O . SER A 1 183 ? -2.505 -25.079 14.066 1.00 55.03 183 SER A O 1
ATOM 1471 N N . PRO A 1 184 ? -4.256 -25.614 15.390 1.00 56.16 184 PRO A N 1
ATOM 1472 C CA . PRO A 1 184 ? -5.165 -25.907 14.283 1.00 56.16 184 PRO A CA 1
ATOM 1473 C C . PRO A 1 184 ? -5.357 -24.652 13.418 1.00 56.16 184 PRO A C 1
ATOM 1475 O O . PRO A 1 184 ? -5.816 -23.620 13.904 1.00 56.16 184 PRO A O 1
ATOM 1478 N N . LEU A 1 185 ? -4.953 -24.714 12.146 1.00 61.78 185 LEU A N 1
ATOM 1479 C CA . LEU A 1 185 ? -5.153 -23.620 11.194 1.00 61.78 185 LEU A CA 1
ATOM 1480 C C . LEU A 1 185 ? -6.626 -23.569 10.778 1.00 61.78 185 LEU A C 1
ATOM 1482 O O . LEU A 1 185 ? -7.083 -24.462 10.072 1.00 61.78 185 LEU A O 1
ATOM 1486 N N . LEU A 1 186 ? -7.341 -22.514 11.177 1.00 67.50 186 LEU A N 1
ATOM 1487 C CA . LEU A 1 186 ? -8.715 -22.270 10.718 1.00 67.50 186 LEU A CA 1
ATOM 1488 C C . LEU A 1 186 ? -8.745 -21.497 9.386 1.00 67.50 186 LEU A C 1
ATOM 1490 O O . LEU A 1 186 ? -9.644 -21.719 8.584 1.00 67.50 186 LEU A O 1
ATOM 1494 N N . PHE A 1 187 ? -7.743 -20.639 9.136 1.00 67.44 187 PHE A N 1
ATOM 1495 C CA . PHE A 1 187 ? -7.653 -19.778 7.946 1.00 67.44 187 PHE A CA 1
ATOM 1496 C C . PHE A 1 187 ? -6.315 -19.974 7.213 1.00 67.44 187 PHE A C 1
ATOM 1498 O O . PHE A 1 187 ? -5.288 -19.407 7.620 1.00 67.44 187 PHE A O 1
ATOM 1505 N N . PRO A 1 188 ? -6.266 -20.838 6.182 1.00 64.31 188 PRO A N 1
ATOM 1506 C CA . PRO A 1 188 ? -5.037 -21.150 5.461 1.00 64.31 188 PRO A CA 1
ATOM 1507 C C . PRO A 1 188 ? -4.668 -20.114 4.390 1.00 64.31 188 PRO A C 1
ATOM 1509 O O . PRO A 1 188 ? -3.504 -20.094 3.973 1.00 64.31 188 PRO A O 1
ATOM 1512 N N . HIS A 1 189 ? -5.610 -19.277 3.935 1.00 63.31 189 HIS A N 1
ATOM 1513 C CA . HIS A 1 189 ? -5.387 -18.366 2.815 1.00 63.31 189 HIS A CA 1
ATOM 1514 C C . HIS A 1 189 ? -5.049 -16.934 3.253 1.00 63.31 189 HIS A C 1
ATOM 1516 O O . HIS A 1 189 ? -5.671 -16.355 4.139 1.00 63.31 189 HIS A O 1
ATOM 1522 N N . ASP A 1 190 ? -4.099 -16.314 2.547 1.00 63.72 190 ASP A N 1
ATOM 1523 C CA . ASP A 1 190 ? -3.643 -14.948 2.841 1.00 63.72 190 ASP A CA 1
ATOM 1524 C C . ASP A 1 190 ? -4.759 -13.892 2.673 1.00 63.72 190 ASP A C 1
ATOM 1526 O O . ASP A 1 190 ? -4.733 -12.870 3.355 1.00 63.72 190 ASP A O 1
ATOM 1530 N N . TRP A 1 191 ? -5.754 -14.119 1.803 1.00 67.00 191 TRP A N 1
ATOM 1531 C CA . TRP A 1 191 ? -6.866 -13.177 1.596 1.00 67.00 191 TRP A CA 1
ATOM 1532 C C . TRP A 1 191 ? -7.845 -13.147 2.780 1.00 67.00 191 TRP A C 1
ATOM 1534 O O . TRP A 1 191 ? -8.349 -12.079 3.117 1.00 67.00 191 TRP A O 1
ATOM 1544 N N . GLU A 1 192 ? -8.053 -14.279 3.459 1.00 71.12 192 GLU A N 1
ATOM 1545 C CA . GLU A 1 192 ? -8.916 -14.384 4.645 1.00 71.12 192 GLU A CA 1
ATOM 1546 C C . GLU A 1 192 ? -8.361 -13.507 5.768 1.00 71.12 192 GLU A C 1
ATOM 1548 O O . GLU A 1 192 ? -9.080 -12.705 6.363 1.00 71.12 192 GLU A O 1
ATOM 1553 N N . TYR A 1 193 ? -7.043 -13.573 5.977 1.00 70.44 193 TYR A N 1
ATOM 1554 C CA . TYR A 1 193 ? -6.330 -12.704 6.906 1.00 70.44 193 TYR A CA 1
ATOM 1555 C C . TYR A 1 193 ? -6.491 -11.218 6.553 1.00 70.44 193 TYR A C 1
ATOM 1557 O O . TYR A 1 193 ? -6.771 -10.413 7.441 1.00 70.44 193 TYR A O 1
ATOM 1565 N N . MET A 1 194 ? -6.361 -10.841 5.273 1.00 69.56 194 MET A N 1
ATOM 1566 C CA . MET A 1 194 ? -6.529 -9.444 4.842 1.00 69.56 194 MET A CA 1
ATOM 1567 C C . MET A 1 194 ? -7.955 -8.936 5.085 1.00 69.56 194 MET A C 1
ATOM 1569 O O . MET A 1 194 ? -8.131 -7.815 5.561 1.00 69.56 194 MET A O 1
ATOM 1573 N N . CYS A 1 195 ? -8.970 -9.758 4.810 1.00 74.00 195 CYS A N 1
ATOM 1574 C CA . CYS A 1 195 ? -10.368 -9.422 5.069 1.00 74.00 195 CYS A CA 1
ATOM 1575 C C . CYS A 1 195 ? -10.649 -9.270 6.569 1.00 74.00 195 CYS A C 1
ATOM 1577 O O . CYS 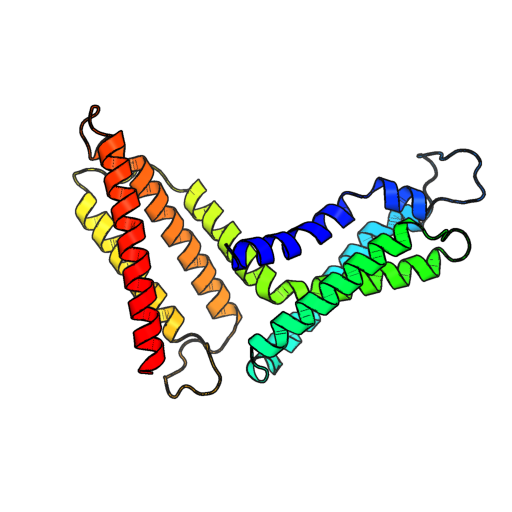A 1 195 ? -11.252 -8.277 6.975 1.00 74.00 195 CYS A O 1
ATOM 1579 N N . ILE A 1 196 ? -10.173 -10.207 7.397 1.00 78.06 196 ILE A N 1
ATOM 1580 C CA . ILE A 1 196 ? -10.328 -10.168 8.861 1.00 78.06 196 ILE A CA 1
ATOM 1581 C C . ILE A 1 196 ? -9.633 -8.930 9.440 1.00 78.06 196 ILE A C 1
ATOM 1583 O O . ILE A 1 196 ? -10.215 -8.227 10.266 1.00 78.06 196 ILE A O 1
ATOM 1587 N N . LEU A 1 197 ? -8.415 -8.628 8.980 1.00 74.38 197 LEU A N 1
ATOM 1588 C CA . LEU A 1 197 ? -7.657 -7.455 9.408 1.00 74.38 197 LEU A CA 1
ATOM 1589 C C . LEU A 1 197 ? -8.362 -6.151 9.010 1.00 74.38 197 LEU A C 1
ATOM 1591 O O . LEU A 1 197 ? -8.493 -5.254 9.839 1.00 74.38 197 LEU A O 1
ATOM 1595 N N . GLY A 1 198 ? -8.853 -6.058 7.771 1.00 76.06 198 GLY A N 1
ATOM 1596 C CA . GLY A 1 198 ? -9.610 -4.901 7.290 1.00 76.06 198 GLY A CA 1
ATOM 1597 C C . GLY A 1 198 ? -10.889 -4.672 8.099 1.00 76.06 198 GLY A C 1
ATOM 1598 O O . GLY A 1 198 ? -11.104 -3.578 8.614 1.00 76.06 198 GLY A O 1
ATOM 1599 N N . LEU A 1 199 ? -11.702 -5.714 8.296 1.00 83.44 199 LEU A N 1
ATOM 1600 C CA . LEU A 1 199 ? -12.917 -5.652 9.118 1.00 83.44 199 LEU A CA 1
ATOM 1601 C C . LEU A 1 199 ? -12.610 -5.217 10.554 1.00 83.44 199 LEU A C 1
ATOM 1603 O O . LEU A 1 199 ? -13.258 -4.307 11.071 1.00 83.44 199 LEU A O 1
ATOM 1607 N N . HIS A 1 200 ? -11.586 -5.802 11.177 1.00 82.81 200 HIS A N 1
ATOM 1608 C CA . HIS A 1 200 ? -11.161 -5.415 12.518 1.00 82.81 200 HIS A CA 1
ATOM 1609 C C . HIS A 1 200 ? -10.815 -3.921 12.606 1.00 82.81 200 HIS A C 1
ATOM 1611 O O . HIS A 1 200 ? -11.241 -3.251 13.547 1.00 82.81 200 HIS A O 1
ATOM 1617 N N . GLN A 1 201 ? -10.101 -3.378 11.613 1.00 79.25 201 GLN A N 1
ATOM 1618 C CA . GLN A 1 201 ? -9.726 -1.962 11.573 1.00 79.25 201 GLN A CA 1
ATOM 1619 C C . GLN A 1 201 ? -10.930 -1.026 11.423 1.00 79.25 201 GLN A C 1
ATOM 1621 O O . GLN A 1 201 ? -10.950 0.016 12.086 1.00 79.25 201 GLN A O 1
ATOM 1626 N N . VAL A 1 202 ? -11.941 -1.402 10.625 1.00 84.25 202 VAL A N 1
ATOM 1627 C CA . VAL A 1 202 ? -13.206 -0.651 10.517 1.00 84.25 202 VAL A CA 1
ATOM 1628 C C . VAL A 1 202 ? -13.887 -0.581 11.881 1.00 84.25 202 VAL A C 1
ATOM 1630 O O . VAL A 1 202 ? -14.180 0.510 12.369 1.00 84.25 202 VAL A O 1
ATOM 1633 N N . PHE A 1 203 ? -14.111 -1.732 12.521 1.00 86.38 203 PHE A N 1
ATOM 1634 C CA . PHE A 1 203 ? -14.832 -1.789 13.792 1.00 86.38 203 PHE A CA 1
ATOM 1635 C C . PHE A 1 203 ? -14.077 -1.087 14.922 1.00 86.38 203 PHE A C 1
ATOM 1637 O O . PHE A 1 203 ? -14.674 -0.317 15.675 1.00 86.38 203 PHE A O 1
ATOM 1644 N N . PHE A 1 204 ? -12.765 -1.304 15.026 1.00 80.12 204 PHE A N 1
ATOM 1645 C CA . PHE A 1 204 ? -11.932 -0.657 16.036 1.00 80.12 204 PHE A CA 1
ATOM 1646 C C . PHE A 1 204 ? -12.029 0.873 15.946 1.00 80.12 204 PHE A C 1
ATOM 1648 O O . PHE A 1 204 ? -12.305 1.544 16.945 1.00 80.12 204 PHE A O 1
ATOM 1655 N N . HIS A 1 205 ? -11.882 1.425 14.738 1.00 80.88 205 HIS A N 1
ATOM 1656 C CA . HIS A 1 205 ? -11.933 2.869 14.524 1.00 80.88 205 HIS A CA 1
ATOM 1657 C C . HIS A 1 205 ? -13.345 3.454 14.625 1.00 80.88 205 HIS A C 1
ATOM 1659 O O . HIS A 1 205 ? -13.509 4.578 15.100 1.00 80.88 205 HIS A O 1
ATOM 1665 N N . PHE A 1 206 ? -14.371 2.692 14.249 1.00 85.81 206 PHE A N 1
ATOM 1666 C CA . PHE A 1 206 ? -15.759 3.080 14.469 1.00 85.81 206 PHE A CA 1
ATOM 1667 C C . PHE A 1 206 ? -16.057 3.281 15.959 1.00 85.81 206 PHE A C 1
ATOM 1669 O O . PHE A 1 206 ? -16.591 4.322 16.352 1.00 85.81 206 PHE A O 1
ATOM 1676 N N . PHE A 1 207 ? -15.673 2.323 16.810 1.00 82.88 207 PHE A N 1
ATOM 1677 C CA . PHE A 1 207 ? -15.955 2.401 18.243 1.00 82.88 207 PHE A CA 1
ATOM 1678 C C . PHE A 1 207 ? -15.125 3.467 18.959 1.00 82.88 207 PHE A C 1
ATOM 1680 O O . PHE A 1 207 ? -15.684 4.194 19.780 1.00 82.88 207 PHE A O 1
ATOM 1687 N N . ILE A 1 208 ? -13.828 3.600 18.651 1.00 77.94 208 ILE A N 1
ATOM 1688 C CA . ILE A 1 208 ? -12.970 4.583 19.332 1.00 77.94 208 ILE A CA 1
ATOM 1689 C C . ILE A 1 208 ? -13.442 6.016 19.062 1.00 77.94 208 ILE A C 1
ATOM 1691 O O . ILE A 1 208 ? -13.571 6.812 19.992 1.00 77.94 208 ILE A O 1
ATOM 1695 N N . VAL A 1 209 ? -13.790 6.339 17.812 1.00 80.25 209 VAL A N 1
ATOM 1696 C CA . VAL A 1 209 ? -14.262 7.684 17.463 1.00 80.25 209 VAL A CA 1
ATOM 1697 C C . VAL A 1 209 ? -15.682 7.914 17.966 1.00 80.25 209 VAL A C 1
ATOM 1699 O O . VAL A 1 209 ? -15.960 8.981 18.510 1.00 80.25 209 VAL A O 1
ATOM 1702 N N . SER A 1 210 ? -16.554 6.903 17.919 1.00 81.12 210 SER A N 1
ATOM 1703 C CA . SER A 1 210 ? -17.885 7.010 18.529 1.00 81.12 210 SER A CA 1
ATOM 1704 C C . SER A 1 210 ? -17.805 7.256 20.040 1.00 81.12 210 SER A C 1
ATOM 1706 O O . SER A 1 210 ? -18.590 8.0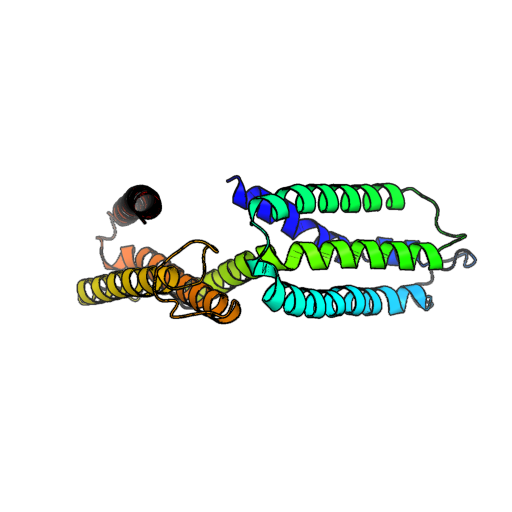40 20.574 1.00 81.12 210 SER A O 1
ATOM 1708 N N . MET A 1 211 ? -16.839 6.647 20.739 1.00 78.44 211 MET A N 1
ATOM 1709 C CA . MET A 1 211 ? -16.592 6.882 22.165 1.00 78.44 211 MET A CA 1
ATOM 1710 C C . MET A 1 211 ? -16.120 8.314 22.425 1.00 78.44 211 MET A C 1
ATOM 1712 O O . MET A 1 211 ? -16.704 8.990 23.270 1.00 78.44 211 MET A O 1
ATOM 1716 N N . ILE A 1 212 ? -15.150 8.800 21.642 1.00 78.44 212 ILE A N 1
ATOM 1717 C CA . ILE A 1 212 ? -14.638 10.176 21.714 1.00 78.44 212 ILE A CA 1
ATOM 1718 C C . ILE A 1 212 ? -15.753 11.205 21.515 1.00 78.44 212 ILE A C 1
ATOM 1720 O O . ILE A 1 212 ? -15.935 12.097 22.345 1.00 78.44 212 ILE A O 1
ATOM 1724 N N . LEU A 1 213 ? -16.537 11.067 20.446 1.00 81.19 213 LEU A N 1
ATOM 1725 C CA . LEU A 1 213 ? -17.621 11.998 20.128 1.00 81.19 213 LEU A CA 1
ATOM 1726 C C . LEU A 1 213 ? -18.731 11.976 21.189 1.00 81.19 213 LEU A C 1
ATOM 1728 O O . LEU A 1 213 ? -19.379 12.991 21.444 1.00 81.19 213 LEU A O 1
ATOM 1732 N N . SER A 1 214 ? -18.922 10.833 21.847 1.00 84.25 214 SER A N 1
ATOM 1733 C CA . SER A 1 214 ? -19.947 10.643 22.871 1.00 84.25 214 SER A CA 1
ATOM 1734 C C . SER A 1 214 ? -19.539 11.113 24.272 1.00 84.25 214 SER A C 1
ATOM 1736 O O . SER A 1 214 ? -20.393 11.151 25.158 1.00 84.25 214 SER A O 1
ATOM 1738 N N . VAL A 1 215 ? -18.282 11.519 24.508 1.00 82.38 215 VAL A N 1
ATOM 1739 C CA . VAL A 1 215 ? -17.822 12.020 25.824 1.00 82.38 215 VAL A CA 1
ATOM 1740 C C . VAL A 1 215 ? -18.705 13.166 26.324 1.00 82.38 215 VAL A C 1
ATOM 1742 O O . VAL A 1 215 ? -19.089 13.193 27.496 1.00 82.38 215 VAL A O 1
ATOM 1745 N N . ARG A 1 216 ? -19.118 14.062 25.418 1.00 81.06 216 ARG A N 1
ATOM 1746 C CA . ARG A 1 216 ? -20.017 15.191 25.717 1.00 81.06 216 ARG A CA 1
ATOM 1747 C C . ARG A 1 216 ? -21.383 14.752 26.253 1.00 81.06 216 ARG A C 1
ATOM 1749 O O . ARG A 1 216 ? -21.983 15.479 27.034 1.00 81.06 216 ARG A O 1
ATOM 1756 N N . ASN A 1 217 ? -21.853 13.564 25.871 1.00 83.25 217 ASN A N 1
ATOM 1757 C CA . ASN A 1 217 ? -23.129 12.999 26.322 1.00 83.25 217 ASN A CA 1
ATOM 1758 C C . ASN A 1 217 ? -23.008 12.278 27.676 1.00 83.25 217 ASN A C 1
ATOM 1760 O O . ASN A 1 217 ? -24.007 12.025 28.357 1.00 83.25 217 ASN A O 1
ATOM 1764 N N . LEU A 1 218 ? -21.789 11.900 28.064 1.00 80.81 218 LEU A N 1
ATOM 1765 C CA . LEU A 1 218 ? -21.514 11.110 29.263 1.00 80.81 218 LEU A CA 1
ATOM 1766 C C . LEU A 1 218 ? -21.131 11.990 30.455 1.00 80.81 218 LEU A C 1
ATOM 1768 O O . LEU A 1 218 ? -21.498 11.673 31.590 1.00 80.81 218 LEU A O 1
ATOM 1772 N N . VAL A 1 219 ? -20.460 13.110 30.200 1.00 85.50 219 VAL A N 1
ATOM 1773 C CA . VAL A 1 219 ? -19.891 13.993 31.223 1.00 85.50 219 VAL A CA 1
ATOM 1774 C C . VAL A 1 219 ? -20.668 15.313 31.301 1.00 85.50 219 VAL A C 1
ATOM 1776 O O . VAL A 1 219 ? -21.363 15.701 30.366 1.00 85.50 219 VAL A O 1
ATOM 1779 N N . LYS A 1 220 ? -20.614 15.998 32.451 1.00 86.38 220 LYS A N 1
ATOM 1780 C CA . LYS A 1 220 ? -21.214 17.334 32.603 1.00 86.38 220 LYS A CA 1
ATOM 1781 C C . LYS A 1 220 ? -20.525 18.333 31.652 1.00 86.38 220 LYS A C 1
ATOM 1783 O O . LYS A 1 220 ? -19.318 18.207 31.451 1.00 86.38 220 LYS A O 1
ATOM 1788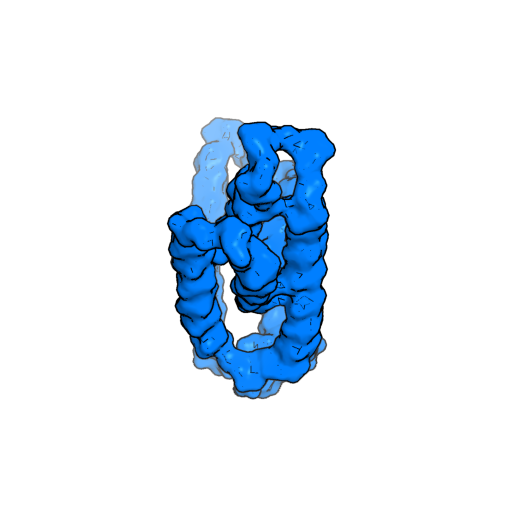 N N . PRO A 1 221 ? -21.227 19.362 31.135 1.00 83.12 221 PRO A N 1
ATOM 1789 C CA . PRO A 1 221 ? -20.665 20.305 30.159 1.00 83.12 221 PRO A CA 1
ATOM 1790 C C . PRO A 1 221 ? -19.359 20.974 30.612 1.00 83.12 221 PRO A C 1
ATOM 1792 O O . PRO A 1 221 ? -18.436 21.116 29.820 1.00 83.12 221 PRO A O 1
ATOM 1795 N N . ASN A 1 222 ? -19.249 21.297 31.905 1.00 86.56 222 ASN A N 1
ATOM 1796 C CA . ASN A 1 222 ? -18.066 21.930 32.502 1.00 86.56 222 ASN A CA 1
ATOM 1797 C C . ASN A 1 222 ? -16.887 20.961 32.758 1.00 86.56 222 ASN A C 1
ATOM 1799 O O . ASN A 1 222 ? -15.887 21.332 33.356 1.00 86.56 222 ASN A O 1
ATOM 1803 N N . GLN A 1 223 ? -17.023 19.685 32.395 1.00 86.56 223 GLN A N 1
ATOM 1804 C CA . GLN A 1 223 ? -16.039 18.632 32.677 1.00 86.56 223 GLN A CA 1
ATOM 1805 C C . GLN A 1 223 ? -15.677 17.815 31.428 1.00 86.56 223 GLN A C 1
ATOM 1807 O O . GLN A 1 223 ? -15.013 16.787 31.535 1.00 86.56 223 GLN A O 1
ATOM 1812 N N . VAL A 1 224 ? -16.110 18.245 30.239 1.00 79.44 224 VAL A N 1
ATOM 1813 C CA . VAL A 1 224 ? -15.903 17.511 28.979 1.00 79.44 224 VAL A CA 1
ATOM 1814 C C . VAL A 1 224 ? -14.419 17.318 28.669 1.00 79.44 224 VAL A C 1
ATOM 1816 O O . VAL A 1 224 ? -14.025 16.219 28.292 1.00 79.44 224 VAL A O 1
ATOM 1819 N N . GLU A 1 225 ? -13.603 18.354 28.863 1.00 77.56 225 GLU A N 1
ATOM 1820 C CA . GLU A 1 225 ? -12.160 18.303 28.609 1.00 77.56 225 GLU A CA 1
ATOM 1821 C C . GLU A 1 225 ? -11.465 17.291 29.526 1.00 77.56 225 GLU A C 1
ATOM 1823 O O . GLU A 1 225 ? -10.753 16.408 29.054 1.00 77.56 225 GLU A O 1
ATOM 1828 N N . MET A 1 226 ? -11.777 17.334 30.826 1.00 75.56 226 MET A N 1
ATOM 1829 C CA . MET A 1 226 ? -11.288 16.352 31.796 1.00 75.56 226 MET A CA 1
ATOM 1830 C C . MET A 1 226 ? -11.742 14.929 31.437 1.00 75.56 226 MET A C 1
ATOM 1832 O O . MET A 1 226 ? -10.960 13.984 31.505 1.00 75.56 226 MET A O 1
ATOM 1836 N N . GLY A 1 227 ? -12.996 14.765 31.007 1.00 76.44 227 GLY A N 1
ATOM 1837 C CA . GLY A 1 227 ? -13.524 13.481 30.549 1.00 76.44 227 GLY A CA 1
ATOM 1838 C C . GLY A 1 227 ? -12.785 12.925 29.330 1.00 76.44 227 GLY A C 1
ATOM 1839 O O . GLY A 1 227 ? -12.502 11.728 29.281 1.00 76.44 227 GLY A O 1
ATOM 1840 N N . PHE A 1 228 ? -12.444 13.787 28.369 1.00 74.19 228 PHE A N 1
ATOM 1841 C CA . PHE A 1 228 ? -11.667 13.415 27.190 1.00 74.19 228 PHE A CA 1
ATOM 1842 C C . PHE A 1 228 ? -10.240 13.002 27.571 1.00 74.19 228 PHE A C 1
ATOM 1844 O O . PHE A 1 228 ? -9.818 11.914 27.185 1.00 74.19 228 PHE A O 1
ATOM 1851 N N . LEU A 1 229 ? -9.554 13.805 28.394 1.00 73.31 229 LEU A N 1
ATOM 1852 C CA . LEU A 1 229 ? -8.195 13.529 28.877 1.00 73.31 229 LEU A CA 1
ATOM 1853 C C . LEU A 1 229 ? -8.105 12.185 29.611 1.00 73.31 229 LEU A C 1
ATOM 1855 O O . LEU A 1 229 ? -7.259 11.354 29.286 1.00 73.31 229 LEU A O 1
ATOM 1859 N N . ILE A 1 230 ? -9.020 11.933 30.554 1.00 80.81 230 ILE A N 1
ATOM 1860 C CA . ILE A 1 230 ? -9.074 10.667 31.300 1.00 80.81 230 ILE A CA 1
ATOM 1861 C C . ILE A 1 230 ? -9.251 9.484 30.342 1.00 80.81 230 ILE A C 1
ATOM 1863 O O . ILE A 1 230 ? -8.560 8.473 30.459 1.00 80.81 230 ILE A O 1
ATOM 1867 N N . MET A 1 231 ? -10.162 9.602 29.377 1.00 74.31 231 MET A N 1
ATOM 1868 C CA . MET A 1 231 ? -10.439 8.535 28.420 1.00 74.31 231 MET A CA 1
ATOM 1869 C C . MET A 1 231 ? -9.238 8.246 27.508 1.00 74.31 231 MET A C 1
ATOM 1871 O O . MET A 1 231 ? -8.912 7.075 27.294 1.00 74.31 231 MET A O 1
ATOM 1875 N N . THR A 1 232 ? -8.560 9.275 26.991 1.00 67.12 232 THR A N 1
ATOM 1876 C CA . THR A 1 232 ? -7.361 9.096 26.159 1.00 67.12 232 THR A CA 1
ATOM 1877 C C . THR A 1 232 ? -6.223 8.457 26.948 1.00 67.12 232 THR A C 1
ATOM 1879 O O . THR A 1 232 ? -5.654 7.468 26.491 1.00 67.12 232 THR A O 1
ATOM 1882 N N . SER A 1 233 ? -5.958 8.921 28.173 1.00 71.88 233 SER A N 1
ATOM 1883 C CA . SER A 1 233 ? -4.881 8.377 29.008 1.00 71.88 233 SER A CA 1
ATOM 1884 C C . SER A 1 233 ? -5.123 6.918 29.405 1.00 71.88 233 SER A C 1
ATOM 1886 O O . SER A 1 233 ? -4.213 6.097 29.317 1.00 71.88 233 SER A O 1
ATOM 1888 N N . ILE A 1 234 ? -6.355 6.554 29.785 1.00 77.44 234 ILE A N 1
ATOM 1889 C CA . ILE A 1 234 ? -6.700 5.158 30.107 1.00 77.44 234 ILE A CA 1
ATOM 1890 C C . ILE A 1 234 ? -6.521 4.255 28.879 1.00 77.44 234 ILE A C 1
ATOM 1892 O O . ILE A 1 234 ? -6.006 3.143 29.001 1.00 77.44 234 ILE A O 1
ATOM 1896 N N . SER A 1 235 ? -6.912 4.732 27.695 1.00 68.19 235 SER A N 1
ATOM 1897 C CA . SER A 1 235 ? -6.794 3.966 26.449 1.00 68.19 235 SER A CA 1
ATOM 1898 C C . SER A 1 235 ? -5.336 3.642 26.108 1.00 68.19 235 SER A C 1
ATOM 1900 O O . SER A 1 235 ? -5.030 2.516 25.717 1.00 68.19 235 SER A O 1
ATOM 1902 N N . GLU A 1 236 ? -4.421 4.595 26.301 1.00 63.84 236 GLU A N 1
ATOM 1903 C CA . GLU A 1 236 ? -2.987 4.402 26.058 1.00 63.84 236 GLU A CA 1
ATOM 1904 C C . GLU A 1 236 ? -2.357 3.399 27.031 1.00 63.84 236 GLU A C 1
ATOM 1906 O O . GLU A 1 236 ? -1.631 2.497 26.607 1.00 63.84 236 GLU A O 1
ATOM 1911 N N . VAL A 1 237 ? -2.680 3.499 28.324 1.00 71.62 237 VAL A N 1
ATOM 1912 C CA . VAL A 1 237 ? -2.179 2.571 29.352 1.00 71.62 237 VAL A CA 1
ATOM 1913 C C . VAL A 1 237 ? -2.647 1.140 29.074 1.00 71.62 237 VAL A C 1
ATOM 1915 O O . VAL A 1 237 ? -1.845 0.202 29.108 1.00 71.62 237 VAL A O 1
ATOM 1918 N N . LEU A 1 238 ? -3.928 0.958 28.736 1.00 68.50 238 LEU A N 1
ATOM 1919 C CA . LEU A 1 238 ? -4.473 -0.353 28.377 1.00 68.50 238 LEU A CA 1
ATOM 1920 C C . LEU A 1 238 ? -3.823 -0.914 27.106 1.00 68.50 238 LEU A C 1
ATOM 1922 O O . LEU A 1 238 ? -3.516 -2.106 27.053 1.00 68.50 238 LEU A O 1
ATOM 1926 N N . ALA A 1 239 ? -3.554 -0.072 26.104 1.00 61.12 239 ALA A N 1
ATOM 1927 C CA . ALA A 1 239 ? -2.865 -0.488 24.886 1.00 61.12 239 ALA A CA 1
ATOM 1928 C C . ALA A 1 239 ? -1.435 -0.982 25.168 1.00 61.12 239 ALA A C 1
ATOM 1930 O O . ALA A 1 239 ? -1.020 -2.010 24.626 1.00 61.12 239 ALA A O 1
ATOM 1931 N N . MET A 1 240 ? -0.691 -0.302 26.049 1.00 63.06 240 MET A N 1
ATOM 1932 C CA . MET A 1 240 ? 0.646 -0.742 26.468 1.00 63.06 240 MET A CA 1
ATOM 1933 C C . MET A 1 240 ? 0.601 -2.097 27.181 1.00 63.06 240 MET A C 1
ATOM 1935 O O . MET A 1 240 ? 1.391 -2.989 26.863 1.00 63.06 240 MET A O 1
ATOM 1939 N N . PHE A 1 241 ? -0.350 -2.273 28.101 1.00 68.00 241 PHE A N 1
ATOM 1940 C CA . PHE A 1 241 ? -0.522 -3.516 28.850 1.00 68.00 241 PHE A CA 1
ATOM 1941 C C . PHE A 1 241 ? -0.889 -4.696 27.939 1.00 68.00 241 PHE A C 1
ATOM 1943 O O . PHE A 1 241 ? -0.259 -5.752 28.000 1.00 68.00 241 PHE A O 1
ATOM 1950 N N . MET A 1 242 ? -1.837 -4.503 27.017 1.00 62.78 242 MET A N 1
ATOM 1951 C CA . MET A 1 242 ? -2.213 -5.528 26.037 1.00 62.78 242 MET A CA 1
ATOM 1952 C C . MET A 1 242 ? -1.064 -5.857 25.077 1.00 62.78 242 MET A C 1
ATOM 1954 O O . MET A 1 242 ? -0.850 -7.023 24.746 1.00 62.78 242 MET A O 1
ATOM 1958 N N . GLY A 1 243 ? -0.271 -4.859 24.673 1.00 54.84 243 GLY A N 1
ATOM 1959 C CA . GLY A 1 243 ? 0.932 -5.069 23.867 1.00 54.84 243 GLY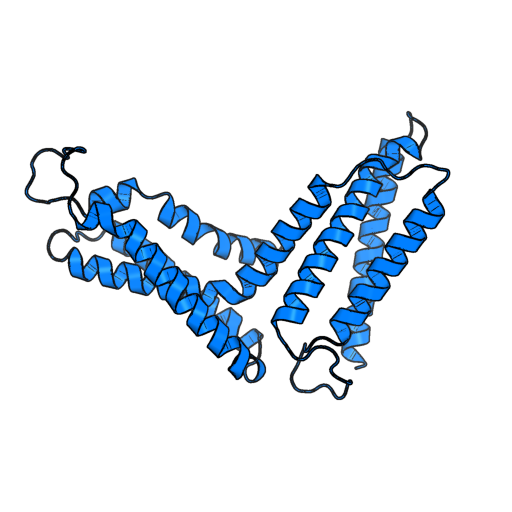 A CA 1
ATOM 1960 C C . GLY A 1 243 ? 2.004 -5.900 24.584 1.00 54.84 243 GLY A C 1
ATOM 1961 O O . GLY A 1 243 ? 2.694 -6.697 23.945 1.00 54.84 243 GLY A O 1
ATOM 1962 N N . PHE A 1 244 ? 2.134 -5.755 25.905 1.00 66.69 244 PHE A N 1
ATOM 1963 C CA . PHE A 1 244 ? 2.998 -6.596 26.734 1.00 66.69 244 PHE A CA 1
ATOM 1964 C C . PHE A 1 244 ? 2.459 -8.030 26.850 1.00 66.69 244 PHE A C 1
ATOM 1966 O O . PHE A 1 244 ? 3.202 -8.976 26.587 1.00 66.69 244 PHE A O 1
ATOM 1973 N N . LEU A 1 245 ? 1.166 -8.200 27.148 1.00 65.25 245 LEU A N 1
ATOM 1974 C CA . LEU A 1 245 ? 0.517 -9.515 27.227 1.00 65.25 245 LEU A CA 1
ATOM 1975 C C . LEU A 1 245 ? 0.614 -10.295 25.913 1.00 65.25 245 LEU A C 1
ATOM 1977 O O . LEU A 1 245 ? 0.928 -11.482 25.928 1.00 65.25 245 LEU A O 1
ATOM 1981 N N . ALA A 1 246 ? 0.413 -9.631 24.773 1.00 63.44 246 ALA A N 1
ATOM 1982 C CA . ALA A 1 246 ? 0.550 -10.253 23.460 1.00 63.44 246 ALA A CA 1
ATOM 1983 C C . ALA A 1 246 ? 1.974 -10.786 23.221 1.00 63.44 246 ALA A C 1
ATOM 1985 O O . ALA A 1 246 ? 2.144 -11.883 22.692 1.00 63.44 246 ALA A O 1
ATOM 1986 N N . LYS A 1 247 ? 3.008 -10.046 23.647 1.00 57.72 247 LYS A N 1
ATOM 1987 C CA . LYS A 1 247 ? 4.406 -10.504 23.564 1.00 57.72 247 LYS A CA 1
ATOM 1988 C C . LYS A 1 247 ? 4.684 -11.680 24.496 1.00 57.72 247 LYS A C 1
ATOM 1990 O O . LYS A 1 247 ? 5.363 -12.613 24.082 1.00 57.72 247 LYS A O 1
ATOM 1995 N N . LEU A 1 248 ? 4.159 -11.639 25.720 1.00 67.56 248 LEU A N 1
ATOM 1996 C CA . LEU A 1 248 ? 4.304 -12.719 26.696 1.00 67.56 248 LEU A CA 1
ATOM 1997 C C . LEU A 1 248 ? 3.650 -14.008 26.180 1.00 67.56 248 LEU A C 1
ATOM 1999 O O . LEU A 1 248 ? 4.265 -15.067 26.195 1.00 67.56 248 LEU A O 1
ATOM 2003 N N . TRP A 1 249 ? 2.443 -13.898 25.626 1.00 60.84 249 TRP A N 1
ATOM 2004 C CA . TRP A 1 249 ? 1.714 -15.015 25.029 1.00 60.84 249 TRP A CA 1
ATOM 2005 C C . TRP A 1 249 ? 2.457 -15.632 23.839 1.00 60.84 249 TRP A C 1
ATOM 2007 O O . TRP A 1 249 ? 2.576 -16.849 23.743 1.00 60.84 249 TRP A O 1
ATOM 2017 N N . MET A 1 250 ? 3.022 -14.799 22.960 1.00 57.53 250 MET A N 1
ATOM 2018 C CA . MET A 1 250 ? 3.856 -15.243 21.833 1.00 57.53 250 MET A CA 1
ATOM 2019 C C . MET A 1 250 ? 5.190 -15.874 22.258 1.00 57.53 250 MET A C 1
ATOM 2021 O O . MET A 1 250 ? 5.863 -16.468 21.426 1.00 57.53 250 MET A O 1
ATOM 2025 N N . SER A 1 251 ? 5.604 -15.713 23.517 1.00 57.94 251 SER A N 1
ATOM 2026 C CA . SER A 1 251 ? 6.777 -16.391 24.077 1.00 57.94 251 SER A CA 1
ATOM 2027 C C . SER A 1 251 ? 6.435 -17.744 24.704 1.00 57.94 251 SER A C 1
ATOM 2029 O O . SER A 1 251 ? 7.345 -18.534 24.940 1.00 57.94 251 SER A O 1
ATOM 2031 N N . ILE A 1 252 ? 5.159 -17.980 25.029 1.00 59.19 252 ILE A N 1
ATOM 2032 C CA . ILE A 1 252 ? 4.668 -19.202 25.683 1.00 59.19 252 ILE A CA 1
ATOM 2033 C C . ILE A 1 252 ? 4.177 -20.227 24.646 1.00 59.19 252 ILE A C 1
ATOM 2035 O O . ILE A 1 252 ? 4.238 -21.426 24.908 1.00 59.19 252 ILE A O 1
ATOM 2039 N N . VAL A 1 253 ? 3.706 -19.768 23.478 1.00 49.16 253 VAL A N 1
ATOM 2040 C CA . VAL A 1 253 ? 3.224 -20.603 22.357 1.00 49.16 253 VAL A CA 1
ATOM 2041 C C . VAL A 1 253 ? 4.224 -20.633 21.212 1.00 49.16 253 VAL A C 1
ATOM 2043 O O . VAL A 1 253 ? 4.416 -21.722 20.628 1.00 49.16 253 VAL A O 1
#

Radius of gyration: 24.57 Å; chains: 1; bounding box: 50×52×66 Å

Foldseek 3Di:
DVVVVVVCVLVPPVVVVVVVLVLQQVQQDQPPDPDSPVVDGDPCSVCLVVLLVCLLPVLLVVLVVVCQVCVQPDDPVVLPPVLVVLLVVLVVVVVVVSPDRCNVPSVVVSVSNSVSSNSSSNSSPPVVLQVVLLVVLLVLLLVPAALPDAPVCPVVLVVVLVCLCVVLVVLLVLDCPHDDDPDNRPDSGPVVNSVSSSPSSSNNNNSVNNVLNNLCRVDDVVCSVVSNVVVVVVVVVVVVVVVVVVVVVVVVD

Sequence (253 aa):
MLFFFFGMGVALPGPLFSRAQDYWEYKFRDPSSDHADQRNRTELQIRFITWKYYFDIGPCLIALAATSMFGHKVGTRVKIIPSLAIICAMNLGYCIFCNINTDSWQREFLYVTLAMSTITSVKYFRPVCTHILSDAASLVGRIFSGPYITKRNRYLALLTNIATVGSFGILLLFCRTSPKRNSPLLFPHDWEYMCILGLHQVFFHFFIVSMILSVRNLVKPNQVEMGFLIMTSISEVLAMFMGFLAKLWMSIV

pLDDT: mean 71.29, std 11.76, range [38.0, 90.56]

Organism: Callosobruchus maculatus (NCBI:txid64391)

Secondary structure (DSSP, 8-state):
-HHHHHHHHHHTHHHHHHH-HHHHHHHTS-TT-SS--TTS--HHHHHHHHHHHHHHHHHHHHHHHHHHHHGGGS-HHHHHHHHHHHHHHHHHHHHHHTTS--TTSHHHHHHHHHHHHHHHHHHHHHHHHHHHHHHHHHHHHHHT--S---TTTHHHHHHHHHHHHHHHHHHHHTB---TT--S--SB-SHHHHHHHHHHHHHHHHHHHHHHHHHHHHHS-GGGHHHHHHHHHHHHHHHHHHHHHHHHHHHHH-